Protein AF-A0A7C1WLM8-F1 (afdb_monomer_lite)

Radius of gyration: 21.84 Å; chains: 1; bounding box: 54×60×60 Å

pLDDT: mean 90.87, std 9.43, range [46.41, 98.19]

Sequence (271 aa):
MRDLEKYRDDQLLSNPGGDHYYLGEKRVVAHPKDQESFLGRIAKDVSDSFDNVKNFFQDLWGGANTHYRDQNNQIQETTRRGLIGSVVDFFKDMGSALTFGMWRPDGETAPQGVGERLVFSVSKVKEAIFGDLIQGVTGSVNHMVEDLVLAGWNLVEVIPDATIGNFEAGRKLTTNIFDNGQVIIDYLTDVLPSGEAWLRVHSPNFKEKSAPVLYNLSLPEHYKGDARWQCIRNTPFRKTIETIGSLLADIVTLGIVGKIDVLSEEPRRRP

Foldseek 3Di:
DDPVVQLLVFLPQFAQDFPQDDNVVQGGHPDDPLLLDLCSLLVSLLVSLVRLLVQLVCQQPAFDKTWFQDPVRGIDIDGAGHQNNLVVLLVQLQVCLVVLNPDHDPPDDGQDDDVSSNVSSVVSNCCSVVVRVLQRNVQSVLSSVLSNVLSVLSVVLSVLSNPQSNDDVSVVVSSVVSSVVSSVSLLLSQQARSHLLLCQQCDDDPPVRDHSLVVLQPDALDDDPDPSRNRGRSDNVNSVSSNVSNVVNVVVVVVVVVVVVVVVVPDPPDD

Structure (mmCIF, N/CA/C/O backbone):
data_AF-A0A7C1WLM8-F1
#
_entry.id   AF-A0A7C1WLM8-F1
#
loop_
_atom_site.group_PDB
_atom_site.id
_atom_site.type_symbol
_atom_site.label_atom_id
_atom_site.label_alt_id
_atom_site.label_comp_id
_atom_site.label_asym_id
_atom_site.label_entity_id
_atom_site.label_seq_id
_atom_site.pdbx_PDB_ins_code
_atom_site.Cartn_x
_atom_site.Cartn_y
_atom_site.Cartn_z
_atom_site.occupancy
_atom_site.B_iso_or_equiv
_atom_site.auth_seq_id
_atom_site.auth_comp_id
_atom_site.auth_asym_id
_atom_site.auth_atom_id
_atom_site.pdbx_PDB_model_num
ATOM 1 N N . MET A 1 1 ? 21.473 -4.998 2.609 1.00 73.12 1 MET A N 1
ATOM 2 C CA . MET A 1 1 ? 20.639 -4.096 1.793 1.00 73.12 1 MET A CA 1
ATOM 3 C C . MET A 1 1 ? 20.456 -2.812 2.582 1.00 73.12 1 MET A C 1
ATOM 5 O O . MET A 1 1 ? 20.141 -2.905 3.767 1.00 73.12 1 MET A O 1
ATOM 9 N N . ARG A 1 2 ? 20.762 -1.659 1.984 1.00 92.56 2 ARG A N 1
ATOM 10 C CA . ARG A 1 2 ? 20.584 -0.337 2.614 1.00 92.56 2 ARG A CA 1
ATOM 11 C C . ARG A 1 2 ? 19.091 -0.034 2.776 1.00 92.56 2 ARG A C 1
ATOM 13 O O . ARG A 1 2 ? 18.287 -0.571 2.023 1.00 92.56 2 ARG A O 1
ATOM 20 N N . ASP A 1 3 ? 18.715 0.840 3.705 1.00 95.19 3 ASP A N 1
ATOM 21 C CA . ASP A 1 3 ? 17.295 1.114 3.991 1.00 95.19 3 ASP A CA 1
ATOM 22 C C . ASP A 1 3 ? 16.510 1.623 2.772 1.00 95.19 3 ASP A C 1
ATOM 24 O O . ASP A 1 3 ? 15.379 1.200 2.557 1.00 95.19 3 ASP A O 1
ATOM 28 N N . LEU A 1 4 ? 17.129 2.458 1.930 1.00 95.31 4 LEU A N 1
ATOM 29 C CA . LEU A 1 4 ? 16.539 2.908 0.663 1.00 95.31 4 LEU A CA 1
ATOM 30 C C . LEU A 1 4 ? 16.307 1.751 -0.323 1.00 95.31 4 LEU A C 1
ATOM 32 O O . LEU A 1 4 ? 15.293 1.714 -1.008 1.00 95.31 4 LEU A O 1
ATOM 36 N N . GLU A 1 5 ? 17.241 0.801 -0.401 1.00 95.62 5 GLU A N 1
ATOM 37 C CA . GLU A 1 5 ? 17.103 -0.371 -1.275 1.00 95.62 5 GLU A CA 1
ATOM 38 C C . GLU A 1 5 ? 15.990 -1.291 -0.771 1.00 95.62 5 GLU A C 1
ATOM 40 O O . GLU A 1 5 ? 15.217 -1.788 -1.578 1.00 95.62 5 GLU A O 1
ATOM 45 N N . LYS A 1 6 ? 15.870 -1.470 0.554 1.00 96.56 6 LYS A N 1
ATOM 46 C CA . LYS A 1 6 ? 14.748 -2.199 1.162 1.00 96.56 6 LYS A CA 1
ATOM 47 C C . LYS A 1 6 ? 13.416 -1.514 0.856 1.00 96.56 6 LYS A C 1
ATOM 49 O O . LYS A 1 6 ? 12.452 -2.189 0.531 1.00 96.56 6 LYS A O 1
ATOM 54 N N . TYR A 1 7 ? 13.375 -0.185 0.943 1.00 97.19 7 TYR A N 1
ATOM 55 C CA . TYR A 1 7 ? 12.183 0.591 0.616 1.00 97.19 7 TYR A CA 1
ATOM 56 C C . TYR A 1 7 ? 11.775 0.413 -0.850 1.00 97.19 7 TYR A C 1
ATOM 58 O O . TYR A 1 7 ? 10.642 0.036 -1.115 1.00 97.19 7 TYR A O 1
ATOM 66 N N . ARG A 1 8 ? 12.708 0.596 -1.796 1.00 97.00 8 ARG A N 1
ATOM 67 C CA . ARG A 1 8 ? 12.449 0.359 -3.226 1.00 97.00 8 ARG A CA 1
ATOM 68 C C . ARG A 1 8 ? 11.998 -1.076 -3.496 1.00 97.00 8 ARG A C 1
ATOM 70 O O . ARG A 1 8 ? 11.058 -1.275 -4.246 1.00 97.00 8 ARG A O 1
ATOM 77 N N . ASP A 1 9 ? 12.660 -2.058 -2.893 1.00 96.88 9 ASP A N 1
ATOM 78 C CA . ASP A 1 9 ? 12.321 -3.472 -3.067 1.00 96.88 9 ASP A CA 1
ATOM 79 C C . ASP A 1 9 ? 10.939 -3.814 -2.503 1.00 96.88 9 ASP A C 1
ATOM 81 O O . ASP A 1 9 ? 10.236 -4.602 -3.114 1.00 96.88 9 ASP A O 1
ATOM 85 N N . ASP A 1 10 ? 10.528 -3.219 -1.381 1.00 96.56 10 ASP A N 1
ATOM 86 C CA . ASP A 1 10 ? 9.159 -3.381 -0.881 1.00 96.56 10 ASP A CA 1
ATOM 87 C C . ASP A 1 10 ? 8.122 -2.783 -1.846 1.00 96.56 10 ASP A C 1
ATOM 89 O O . ASP A 1 10 ? 7.116 -3.433 -2.099 1.00 96.56 10 ASP A O 1
ATOM 93 N N . GLN A 1 11 ? 8.368 -1.582 -2.389 1.00 96.88 11 GLN A N 1
ATOM 94 C CA . GLN A 1 11 ? 7.431 -0.936 -3.321 1.00 96.88 11 GLN A CA 1
ATOM 95 C C . GLN A 1 11 ? 7.344 -1.694 -4.661 1.00 96.88 11 GLN A C 1
ATOM 97 O O . GLN A 1 11 ? 6.272 -1.956 -5.183 1.00 96.88 11 GLN A O 1
ATOM 102 N N . LEU A 1 12 ? 8.461 -2.209 -5.176 1.00 97.19 12 LEU A N 1
ATOM 103 C CA . LEU A 1 12 ? 8.442 -3.050 -6.383 1.00 97.19 12 LEU A CA 1
ATOM 104 C C . LEU A 1 12 ? 7.867 -4.462 -6.154 1.00 97.19 12 LEU A C 1
ATOM 106 O O . LEU A 1 12 ? 7.629 -5.191 -7.114 1.00 97.19 12 LEU A O 1
ATOM 110 N N . LEU A 1 13 ? 7.666 -4.881 -4.900 1.00 96.94 13 LEU A N 1
ATOM 111 C CA . LEU A 1 13 ? 6.983 -6.137 -4.569 1.00 96.94 13 LEU A CA 1
ATOM 112 C C . LEU A 1 13 ? 5.473 -5.958 -4.392 1.00 96.94 13 LEU A C 1
ATOM 114 O O . LEU A 1 13 ? 4.738 -6.941 -4.513 1.00 96.94 13 LEU A O 1
ATOM 118 N N . SER A 1 14 ? 5.003 -4.749 -4.084 1.00 94.94 14 SER A N 1
ATOM 119 C CA . SER A 1 14 ? 3.610 -4.537 -3.700 1.00 94.94 14 SER A CA 1
ATOM 120 C C . SER A 1 14 ? 2.653 -4.673 -4.887 1.00 94.94 14 SER A C 1
ATOM 122 O O . SER A 1 14 ? 1.560 -5.211 -4.690 1.00 94.94 14 SER A O 1
ATOM 124 N N . ASN A 1 15 ? 3.079 -4.281 -6.095 1.00 96.44 15 ASN A N 1
ATOM 125 C CA . ASN A 1 15 ? 2.264 -4.274 -7.314 1.00 96.44 15 ASN A CA 1
ATOM 126 C C . ASN A 1 15 ? 3.026 -4.811 -8.549 1.00 96.44 15 ASN A C 1
ATOM 128 O O . ASN A 1 15 ? 4.252 -4.670 -8.616 1.00 96.44 15 ASN A O 1
ATOM 132 N N . PRO A 1 16 ? 2.323 -5.408 -9.536 1.00 97.06 16 PRO A N 1
ATOM 133 C CA . PRO A 1 16 ? 2.879 -5.761 -10.844 1.00 97.06 16 PRO A CA 1
ATOM 134 C C . PRO A 1 16 ? 3.661 -4.619 -11.505 1.00 97.06 16 PRO A C 1
ATOM 136 O O . PRO A 1 16 ? 3.261 -3.456 -11.451 1.00 97.06 16 PRO A O 1
ATOM 139 N N . GLY A 1 17 ? 4.771 -4.976 -12.146 1.00 94.25 17 GLY A N 1
ATOM 140 C CA . GLY A 1 17 ? 5.751 -4.054 -12.709 1.00 94.25 17 GLY A CA 1
ATOM 141 C C . GLY A 1 17 ? 7.175 -4.502 -12.386 1.00 94.25 17 GLY A C 1
ATOM 142 O O . GLY A 1 17 ? 7.400 -5.638 -11.955 1.00 94.25 17 GLY A O 1
ATOM 143 N N . GLY A 1 18 ? 8.137 -3.607 -12.601 1.00 93.19 18 GLY A N 1
ATOM 144 C CA . GLY A 1 18 ? 9.554 -3.815 -12.319 1.00 93.19 18 GLY A CA 1
ATOM 145 C C . GLY A 1 18 ? 10.215 -4.930 -13.142 1.00 93.19 18 GLY A C 1
ATOM 146 O O . GLY A 1 18 ? 9.921 -6.115 -12.974 1.00 93.19 18 GLY A O 1
ATOM 147 N N . ASP A 1 19 ? 11.223 -4.603 -13.951 1.00 90.88 19 ASP A N 1
ATOM 148 C CA . ASP A 1 19 ? 11.852 -5.566 -14.886 1.00 90.88 19 ASP A CA 1
ATOM 149 C C . AS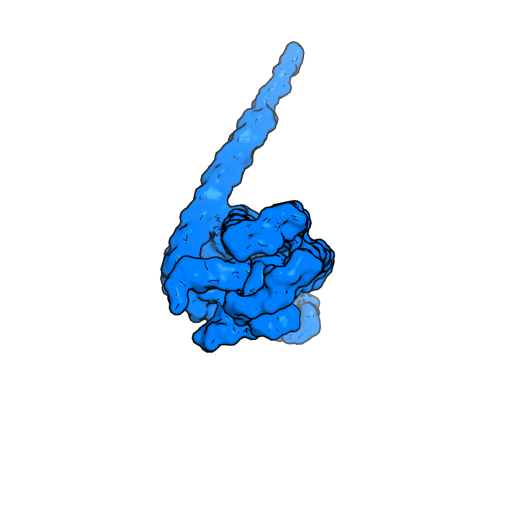P A 1 19 ? 12.412 -6.831 -14.218 1.00 90.88 19 ASP A C 1
ATOM 151 O O . ASP A 1 19 ? 12.493 -7.916 -14.806 1.00 90.88 19 ASP A O 1
ATOM 155 N N . HIS A 1 20 ? 12.821 -6.691 -12.961 1.00 93.69 20 HIS A N 1
ATOM 156 C CA . HIS A 1 20 ? 13.458 -7.742 -12.179 1.00 93.69 20 HIS A CA 1
ATOM 157 C C . HIS A 1 20 ? 12.485 -8.538 -11.302 1.00 93.69 20 HIS A C 1
ATOM 159 O O . HIS A 1 20 ? 12.902 -9.531 -10.697 1.00 93.69 20 HIS A O 1
ATOM 165 N N . TYR A 1 21 ? 11.220 -8.126 -11.217 1.00 95.50 21 TYR A N 1
ATOM 166 C CA . TYR A 1 21 ? 10.242 -8.629 -10.258 1.00 95.50 21 TYR A CA 1
ATOM 167 C C . TYR A 1 21 ? 9.236 -9.552 -10.958 1.00 95.50 21 TYR A C 1
ATOM 169 O O . TYR A 1 21 ? 8.531 -9.166 -11.884 1.00 95.50 21 TYR A O 1
ATOM 177 N N . TYR A 1 22 ? 9.195 -10.814 -10.518 1.00 94.00 22 TYR A N 1
ATOM 178 C CA . TYR A 1 22 ? 8.309 -11.856 -11.049 1.00 94.00 22 TYR A CA 1
ATOM 179 C C . TYR A 1 22 ? 7.407 -12.327 -9.912 1.00 94.00 22 TYR A C 1
ATOM 181 O O . TYR A 1 22 ? 7.675 -13.343 -9.260 1.00 94.00 22 TYR A O 1
ATOM 189 N N . LEU A 1 23 ? 6.363 -11.544 -9.636 1.00 93.56 23 LEU A N 1
ATOM 190 C CA . LEU A 1 23 ? 5.518 -11.712 -8.449 1.00 93.56 23 LEU A CA 1
ATOM 191 C C . LEU A 1 23 ? 4.783 -13.056 -8.440 1.00 93.56 23 LEU A C 1
ATOM 193 O O . LEU A 1 23 ? 4.806 -13.750 -7.427 1.00 93.56 23 LEU A O 1
ATOM 197 N N . GLY A 1 24 ? 4.257 -13.498 -9.588 1.00 89.06 24 GLY A N 1
ATOM 198 C CA . GLY A 1 24 ? 3.621 -14.818 -9.718 1.00 89.06 24 GLY A CA 1
ATOM 199 C C . GLY A 1 24 ? 4.554 -16.000 -9.413 1.00 89.06 24 GLY A C 1
ATOM 200 O O . GLY A 1 24 ? 4.093 -17.081 -9.053 1.00 89.06 24 GLY A O 1
ATOM 201 N N . GLU A 1 25 ? 5.869 -15.793 -9.500 1.00 92.12 25 GLU A N 1
ATOM 202 C CA . GLU A 1 25 ? 6.899 -16.780 -9.159 1.00 92.12 25 GLU A CA 1
ATOM 203 C C . GLU A 1 25 ? 7.573 -16.504 -7.802 1.00 92.12 25 GLU A C 1
ATOM 205 O O . GLU A 1 25 ? 8.494 -17.226 -7.414 1.00 92.12 25 GLU A O 1
ATOM 210 N N . LYS A 1 26 ? 7.147 -15.455 -7.084 1.00 93.25 26 LYS A N 1
ATOM 211 C CA . LYS A 1 26 ? 7.709 -14.998 -5.801 1.00 93.25 26 LYS A CA 1
ATOM 212 C C . LYS A 1 26 ? 9.232 -14.869 -5.834 1.00 93.25 26 LYS A C 1
ATOM 214 O O . LYS A 1 26 ? 9.929 -15.284 -4.903 1.00 93.25 26 LYS A O 1
ATOM 219 N N . ARG A 1 27 ? 9.768 -14.300 -6.919 1.00 93.44 27 ARG A N 1
ATOM 220 C CA . ARG A 1 27 ? 11.217 -14.164 -7.129 1.00 93.44 27 ARG A CA 1
ATOM 221 C C . ARG A 1 27 ? 11.606 -12.804 -7.697 1.00 93.44 27 ARG A C 1
ATOM 223 O O . ARG A 1 27 ? 10.859 -12.184 -8.446 1.00 93.44 27 ARG A O 1
ATOM 230 N N . VAL A 1 28 ? 12.840 -12.409 -7.388 1.00 93.81 28 VAL A N 1
ATOM 231 C CA . VAL A 1 28 ? 13.525 -11.265 -8.001 1.00 93.81 28 VAL A CA 1
ATOM 232 C C . VAL A 1 28 ? 14.755 -11.792 -8.728 1.00 93.81 28 VAL A C 1
ATOM 234 O O . VAL A 1 28 ? 15.588 -12.474 -8.124 1.00 93.81 28 VAL A O 1
ATOM 237 N N . VAL A 1 29 ? 14.862 -11.521 -10.026 1.00 91.56 29 VAL A N 1
ATOM 238 C CA . VAL A 1 29 ? 15.921 -12.050 -10.894 1.00 91.56 29 VAL A CA 1
ATOM 239 C C . VAL A 1 29 ? 16.880 -10.922 -11.253 1.00 91.56 29 VAL A C 1
ATOM 241 O O . VAL A 1 29 ? 16.500 -9.968 -11.918 1.00 91.56 29 VAL A O 1
ATOM 244 N N . ALA A 1 30 ? 18.149 -11.032 -10.853 1.00 86.75 30 ALA A N 1
ATOM 245 C CA . ALA A 1 30 ? 19.139 -9.973 -11.089 1.00 86.75 30 ALA A CA 1
ATOM 246 C C . ALA A 1 30 ? 19.418 -9.711 -12.583 1.00 86.75 30 ALA A C 1
ATOM 248 O O . ALA A 1 30 ? 19.664 -8.576 -12.979 1.00 86.75 30 ALA A O 1
ATOM 249 N N . HIS A 1 31 ? 19.365 -10.756 -13.414 1.00 84.31 31 HIS A N 1
ATOM 250 C CA . HIS A 1 31 ? 19.613 -10.678 -14.856 1.00 84.31 31 HIS A CA 1
ATOM 251 C C . HIS A 1 31 ? 18.572 -11.509 -15.622 1.00 84.31 31 HIS A C 1
ATOM 253 O O . HIS A 1 31 ? 18.849 -12.657 -15.984 1.00 84.31 31 HIS A O 1
ATOM 259 N N . PRO A 1 32 ? 17.354 -10.976 -15.810 1.00 83.88 32 PRO A N 1
ATOM 260 C CA . PRO A 1 32 ? 16.301 -11.679 -16.527 1.00 83.88 32 PRO A CA 1
ATOM 261 C C . PRO A 1 32 ? 16.624 -11.706 -18.028 1.00 83.88 32 PRO A C 1
ATOM 263 O O . PRO A 1 32 ? 16.827 -10.666 -18.652 1.00 83.88 32 PRO A O 1
ATOM 266 N N . LYS A 1 33 ? 16.750 -12.912 -18.597 1.00 82.00 33 LYS A N 1
ATOM 267 C CA . LYS A 1 33 ? 17.185 -13.116 -19.994 1.00 82.00 33 LYS A CA 1
ATOM 268 C C . LYS A 1 33 ? 16.097 -12.779 -21.009 1.00 82.00 33 LYS A C 1
ATOM 270 O O . LYS A 1 33 ? 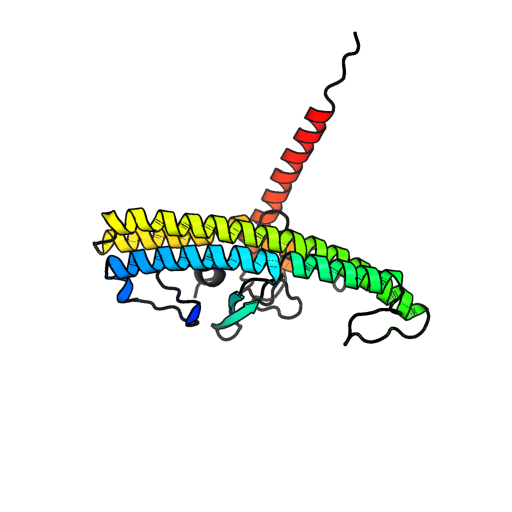16.389 -12.350 -22.117 1.00 82.00 33 LYS A O 1
ATOM 275 N N . ASP A 1 34 ? 14.845 -12.994 -20.642 1.00 81.88 34 ASP A N 1
ATOM 276 C CA . ASP A 1 34 ? 13.664 -12.628 -21.422 1.00 81.88 34 ASP A CA 1
ATOM 277 C C . ASP A 1 34 ? 13.593 -11.111 -21.661 1.00 81.88 34 ASP A C 1
ATOM 279 O O . ASP A 1 34 ? 13.264 -10.684 -22.769 1.00 81.88 34 ASP A O 1
ATOM 283 N N . GLN A 1 35 ? 14.062 -10.320 -20.691 1.00 82.19 35 GLN A N 1
ATOM 284 C CA . GLN A 1 35 ? 14.191 -8.862 -20.786 1.00 82.19 35 GLN A CA 1
ATOM 285 C C . GLN A 1 35 ? 15.355 -8.391 -21.676 1.00 82.19 35 GLN A C 1
ATOM 287 O O . GLN A 1 35 ? 15.530 -7.195 -21.898 1.00 82.19 35 GLN A O 1
ATOM 292 N N . GLU A 1 36 ? 16.182 -9.296 -22.209 1.00 82.38 36 GLU A N 1
ATOM 293 C CA . GLU A 1 36 ? 17.160 -8.951 -23.253 1.00 82.38 36 GLU A CA 1
ATOM 294 C C . GLU A 1 36 ? 16.524 -8.929 -24.650 1.00 82.38 36 GLU A C 1
ATOM 296 O O . GLU A 1 36 ? 17.123 -8.413 -25.595 1.00 82.38 36 GLU A O 1
ATOM 301 N N . SER A 1 37 ? 15.310 -9.469 -24.793 1.00 85.94 37 SER A N 1
ATOM 302 C CA . SER A 1 37 ? 14.588 -9.527 -26.061 1.00 85.94 37 SER A CA 1
ATOM 303 C C . SER A 1 37 ? 13.488 -8.468 -26.137 1.00 85.94 37 SER A C 1
ATOM 305 O O . SER A 1 37 ? 12.711 -8.308 -25.203 1.00 85.94 37 SER A O 1
ATOM 307 N N . PHE A 1 38 ? 13.362 -7.800 -27.288 1.00 86.56 38 PHE A N 1
ATOM 308 C CA . PHE A 1 38 ? 12.301 -6.817 -27.557 1.00 86.56 38 PHE A CA 1
ATOM 309 C C . PHE A 1 38 ? 10.895 -7.336 -27.216 1.00 86.56 38 PHE A C 1
ATOM 311 O O . PHE A 1 38 ? 10.123 -6.661 -26.545 1.00 86.56 38 PHE A O 1
ATOM 318 N N . LEU A 1 39 ? 10.571 -8.556 -27.666 1.00 89.50 39 LEU A N 1
ATOM 319 C CA . LEU A 1 39 ? 9.252 -9.144 -27.434 1.00 89.50 39 LEU A CA 1
ATOM 320 C C . LEU A 1 39 ? 9.029 -9.509 -25.966 1.00 89.50 39 LEU A C 1
ATOM 322 O O . LEU A 1 39 ? 7.914 -9.347 -25.490 1.00 89.50 39 LEU A O 1
ATOM 326 N N . GLY A 1 40 ? 10.057 -9.993 -25.261 1.00 89.38 40 GLY A N 1
ATOM 327 C CA . GLY A 1 40 ? 9.940 -10.340 -23.844 1.00 89.38 40 GLY A CA 1
ATOM 328 C C . GLY A 1 40 ? 9.654 -9.124 -22.966 1.00 89.38 40 GLY A C 1
ATOM 329 O O . GLY A 1 40 ? 8.835 -9.217 -22.059 1.00 89.38 40 GLY A O 1
ATOM 330 N N . ARG A 1 41 ? 10.251 -7.977 -23.298 1.00 88.62 41 ARG A N 1
ATOM 331 C CA . ARG A 1 41 ? 10.025 -6.704 -22.604 1.00 88.62 41 ARG A CA 1
ATOM 332 C C . ARG A 1 41 ? 8.609 -6.174 -22.790 1.00 88.62 41 ARG A C 1
ATOM 334 O O . ARG A 1 41 ? 7.848 -6.100 -21.838 1.00 88.62 41 ARG A O 1
ATOM 341 N N . ILE A 1 42 ? 8.202 -5.977 -24.046 1.00 91.88 42 ILE A N 1
ATOM 342 C CA . ILE A 1 42 ? 6.841 -5.521 -24.368 1.00 91.88 42 ILE A CA 1
ATOM 343 C C . ILE A 1 42 ? 5.791 -6.480 -23.796 1.00 91.88 42 ILE A C 1
ATOM 345 O O . ILE A 1 42 ? 4.757 -6.043 -23.299 1.00 91.88 42 ILE A O 1
ATOM 349 N N . ALA A 1 43 ? 6.034 -7.793 -23.870 1.00 93.94 43 ALA A N 1
ATOM 350 C CA . ALA A 1 43 ? 5.117 -8.772 -23.302 1.00 93.94 43 ALA A CA 1
ATOM 351 C C . ALA A 1 43 ? 5.016 -8.652 -21.777 1.00 93.94 43 ALA A C 1
ATOM 353 O O . ALA A 1 43 ? 3.912 -8.788 -21.253 1.00 93.94 43 ALA A O 1
ATOM 354 N N . LYS A 1 44 ? 6.130 -8.388 -21.080 1.00 92.88 44 LYS A N 1
ATOM 355 C CA . LYS A 1 44 ? 6.129 -8.154 -19.635 1.00 92.88 44 LYS A CA 1
ATOM 356 C C . LYS A 1 44 ? 5.348 -6.891 -19.286 1.00 92.88 44 LYS A C 1
ATOM 358 O O . LYS A 1 44 ? 4.389 -7.013 -18.538 1.00 92.88 44 LYS A O 1
ATOM 363 N N . ASP A 1 45 ? 5.649 -5.746 -19.892 1.00 93.88 45 ASP A N 1
ATOM 364 C CA . ASP A 1 45 ? 4.969 -4.475 -19.592 1.00 93.88 45 ASP A CA 1
ATOM 365 C C . ASP A 1 45 ? 3.453 -4.551 -19.826 1.00 93.88 45 ASP A C 1
ATOM 367 O O . ASP A 1 45 ? 2.645 -4.072 -19.028 1.00 93.88 45 ASP A O 1
ATOM 371 N N . VAL A 1 46 ? 3.040 -5.197 -20.923 1.00 95.88 46 VAL A N 1
ATOM 372 C CA . VAL A 1 46 ? 1.621 -5.421 -21.231 1.00 95.88 46 VAL A CA 1
ATOM 373 C C . VAL A 1 46 ? 0.983 -6.388 -20.230 1.00 95.88 46 VAL A C 1
ATOM 375 O O . VAL A 1 46 ? -0.167 -6.177 -19.840 1.00 95.88 46 VAL A O 1
ATOM 378 N N . SER A 1 47 ? 1.701 -7.435 -19.809 1.00 96.50 47 SER A N 1
ATOM 379 C CA . SER A 1 47 ? 1.222 -8.368 -18.783 1.00 96.50 47 SER A CA 1
ATOM 380 C C . SER A 1 47 ? 1.069 -7.676 -17.435 1.00 96.50 47 SER A C 1
ATOM 382 O O . SER A 1 47 ? 0.015 -7.803 -16.824 1.00 96.50 47 SER A O 1
ATOM 384 N N . ASP A 1 48 ? 2.068 -6.906 -17.006 1.00 96.50 48 ASP A N 1
ATOM 385 C CA . ASP A 1 48 ? 2.054 -6.162 -15.747 1.00 96.50 48 ASP A CA 1
ATOM 386 C C . ASP A 1 48 ? 0.917 -5.130 -15.750 1.00 96.50 48 ASP A C 1
ATOM 388 O O . ASP A 1 48 ? 0.164 -5.028 -14.782 1.00 96.50 48 ASP A O 1
ATOM 392 N N . SER A 1 49 ? 0.687 -4.449 -16.879 1.00 97.62 49 SER A N 1
ATOM 393 C CA . SER A 1 49 ? -0.477 -3.573 -17.040 1.00 97.62 49 SER A CA 1
ATOM 394 C C . SER A 1 49 ? -1.805 -4.318 -16.880 1.00 97.62 49 SER A C 1
ATOM 396 O O . SER A 1 49 ? -2.703 -3.857 -16.172 1.00 97.62 49 SER A O 1
ATOM 398 N N . PHE A 1 50 ? -1.946 -5.482 -17.519 1.00 97.94 50 PHE A N 1
ATOM 399 C CA . PHE A 1 50 ? -3.158 -6.290 -17.411 1.00 97.94 50 PHE A CA 1
ATOM 400 C C . PHE A 1 50 ? -3.367 -6.830 -15.992 1.00 97.94 50 PHE A C 1
ATOM 402 O O . PHE A 1 50 ? -4.498 -6.832 -15.502 1.00 97.94 50 PHE A O 1
ATOM 409 N N . ASP A 1 51 ? -2.298 -7.258 -15.325 1.00 98.06 51 ASP A N 1
ATOM 410 C CA . ASP A 1 51 ? -2.339 -7.722 -13.942 1.00 98.06 51 ASP A CA 1
ATOM 411 C C . ASP A 1 51 ? -2.725 -6.585 -12.988 1.00 98.06 51 ASP A C 1
ATOM 413 O O . ASP A 1 51 ? -3.563 -6.799 -12.116 1.00 98.06 51 ASP A O 1
ATOM 417 N N . ASN A 1 52 ? -2.246 -5.360 -13.214 1.00 98.19 52 ASN A N 1
ATOM 418 C CA . ASN A 1 52 ? -2.699 -4.174 -12.483 1.00 98.19 52 ASN A CA 1
ATOM 419 C C . ASN A 1 52 ? -4.194 -3.872 -12.738 1.00 98.19 52 ASN A C 1
ATOM 421 O O . ASN A 1 52 ? -4.961 -3.671 -11.800 1.00 98.19 52 ASN A O 1
ATOM 425 N N . VAL A 1 53 ? -4.688 -3.951 -13.981 1.00 98.19 53 VAL A N 1
ATOM 426 C CA . VAL A 1 53 ? -6.140 -3.822 -14.261 1.00 98.19 53 VAL A CA 1
ATOM 427 C C . VAL A 1 53 ? -6.951 -4.921 -13.567 1.00 98.19 53 VAL A C 1
ATOM 429 O O . VAL A 1 53 ? -8.064 -4.685 -13.092 1.00 98.19 53 VAL A O 1
ATOM 432 N N . LYS A 1 54 ? -6.423 -6.141 -13.507 1.00 98.06 54 LYS A N 1
ATOM 433 C CA . LYS A 1 54 ? -7.054 -7.244 -12.783 1.00 98.06 54 LYS A CA 1
ATOM 434 C C . LYS A 1 54 ? -7.080 -6.967 -11.280 1.00 98.06 54 LYS A C 1
ATOM 436 O O . LYS A 1 54 ? -8.133 -7.189 -10.679 1.00 98.06 54 LYS A O 1
ATOM 441 N N . ASN A 1 55 ? -5.987 -6.474 -10.699 1.00 98.12 55 ASN A N 1
ATOM 442 C CA . ASN A 1 55 ? -5.916 -6.088 -9.291 1.00 98.12 55 ASN A CA 1
ATOM 443 C C . ASN A 1 55 ? -6.964 -5.023 -8.958 1.00 98.12 55 ASN A C 1
ATOM 445 O O . ASN A 1 55 ? -7.741 -5.244 -8.034 1.00 98.12 55 ASN A O 1
ATOM 449 N N . PHE A 1 56 ? -7.149 -4.008 -9.812 1.00 98.00 56 PHE A N 1
ATOM 450 C CA . PHE A 1 56 ? -8.219 -3.014 -9.649 1.00 98.00 56 PHE A CA 1
ATOM 451 C C . PHE A 1 56 ? -9.599 -3.665 -9.453 1.00 98.00 56 PHE A C 1
ATOM 453 O O . PHE A 1 56 ? -10.369 -3.295 -8.563 1.00 98.00 56 PHE A O 1
ATOM 460 N N . PHE A 1 57 ? -9.941 -4.665 -10.273 1.00 97.94 57 PHE A N 1
ATOM 461 C CA . PHE A 1 57 ? -11.212 -5.379 -10.124 1.00 97.94 57 PHE A CA 1
ATOM 462 C C . PHE A 1 57 ? -11.231 -6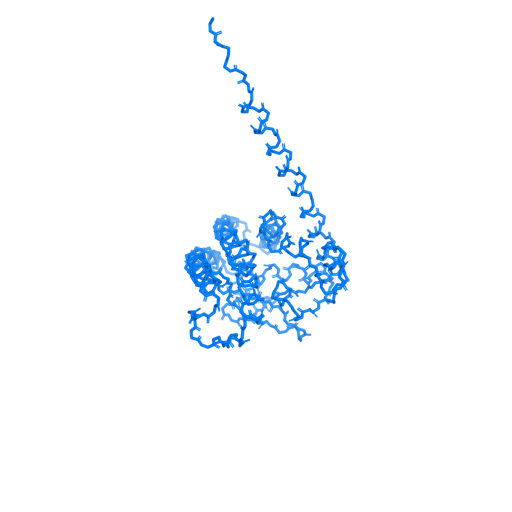.299 -8.902 1.00 97.94 57 PHE A C 1
ATOM 464 O O . PHE A 1 57 ? -12.293 -6.504 -8.315 1.00 97.94 57 PHE A O 1
ATOM 471 N N . GLN A 1 58 ? -10.097 -6.874 -8.511 1.00 97.62 58 GLN A N 1
ATOM 472 C CA . GLN A 1 58 ? -10.008 -7.666 -7.288 1.00 97.62 58 GLN A CA 1
ATOM 473 C C . GLN A 1 58 ? -10.210 -6.787 -6.050 1.00 97.62 58 GLN A C 1
ATOM 475 O O . GLN A 1 58 ? -11.025 -7.154 -5.201 1.00 97.62 58 GLN A O 1
ATOM 480 N N . ASP A 1 59 ? -9.585 -5.613 -5.993 1.00 97.31 59 ASP A N 1
ATOM 481 C CA . ASP A 1 59 ? -9.745 -4.619 -4.929 1.00 97.31 59 ASP A CA 1
ATOM 482 C C . ASP A 1 59 ? -11.139 -3.992 -4.907 1.00 97.31 59 ASP A C 1
ATOM 484 O O . ASP A 1 59 ? -11.653 -3.699 -3.832 1.00 97.31 59 ASP A O 1
ATOM 488 N N . LEU A 1 60 ? -11.842 -3.902 -6.039 1.00 96.88 60 LEU A N 1
ATOM 489 C CA . LEU A 1 60 ? -13.274 -3.583 -6.033 1.00 96.88 60 LEU A CA 1
ATOM 490 C C . LEU A 1 60 ? -14.095 -4.629 -5.249 1.00 96.88 60 LEU A C 1
ATOM 492 O O . LEU A 1 60 ? -15.061 -4.284 -4.564 1.00 96.88 60 LEU A O 1
ATOM 496 N N . TRP A 1 61 ? -13.724 -5.908 -5.334 1.00 95.12 61 TRP A N 1
ATOM 497 C CA . TRP A 1 61 ? -14.469 -7.012 -4.728 1.00 95.12 61 TRP A CA 1
ATOM 498 C C . TRP A 1 61 ? -13.906 -7.444 -3.371 1.00 95.12 61 TRP A C 1
ATOM 500 O O . TRP A 1 61 ? -14.382 -6.992 -2.327 1.00 95.12 61 TRP A O 1
ATOM 510 N N . GLY A 1 62 ? -12.957 -8.381 -3.386 1.00 90.94 62 GLY A N 1
ATOM 511 C CA . GLY A 1 62 ? -12.469 -9.103 -2.208 1.00 90.94 62 GLY A CA 1
ATOM 512 C C . GLY A 1 62 ? -11.044 -8.752 -1.787 1.00 90.94 62 GLY A C 1
ATOM 513 O O . GLY A 1 62 ? -10.640 -9.162 -0.704 1.00 90.94 62 GLY A O 1
ATOM 514 N N . GLY A 1 63 ? -10.327 -7.983 -2.606 1.00 95.69 63 GLY A N 1
ATOM 515 C CA . GLY A 1 63 ? -8.924 -7.631 -2.421 1.00 95.69 63 GLY A CA 1
ATOM 516 C C . GLY A 1 63 ? -7.997 -8.349 -3.402 1.00 95.69 63 GLY A C 1
ATOM 517 O O . GLY A 1 63 ? -8.205 -9.524 -3.723 1.00 95.69 63 GLY A O 1
ATOM 518 N N . ALA A 1 64 ? -6.977 -7.639 -3.872 1.00 96.44 64 ALA A N 1
ATOM 519 C CA . ALA A 1 64 ? -5.877 -8.148 -4.675 1.00 96.44 64 ALA A CA 1
ATOM 520 C C . ALA A 1 64 ? -4.781 -8.765 -3.793 1.00 96.44 64 ALA A C 1
ATOM 522 O O . ALA A 1 64 ? -4.638 -8.452 -2.604 1.00 96.44 64 ALA A O 1
ATOM 523 N N . ASN A 1 65 ? -3.987 -9.658 -4.383 1.00 95.88 65 ASN A N 1
ATOM 524 C CA . ASN A 1 65 ? -2.820 -10.213 -3.707 1.00 95.88 65 ASN A CA 1
ATOM 525 C C . ASN A 1 65 ? -1.633 -9.258 -3.836 1.00 95.88 65 ASN A C 1
ATOM 527 O O . ASN A 1 65 ? -1.350 -8.746 -4.914 1.00 95.88 65 ASN A O 1
ATOM 531 N N . THR A 1 66 ? -0.899 -9.081 -2.745 1.00 95.25 66 THR A N 1
ATOM 532 C CA . THR A 1 66 ? 0.308 -8.255 -2.683 1.00 95.25 66 THR A CA 1
ATOM 533 C C . THR A 1 66 ? 1.449 -9.040 -2.048 1.00 95.25 66 THR A C 1
ATOM 535 O O . THR A 1 66 ? 1.222 -9.976 -1.268 1.00 95.25 66 THR A O 1
ATOM 538 N N . HIS A 1 67 ? 2.684 -8.683 -2.395 1.00 96.94 67 HIS A N 1
ATOM 539 C CA . HIS A 1 67 ? 3.872 -9.374 -1.916 1.00 96.94 67 HIS A CA 1
ATOM 540 C C . HIS A 1 67 ? 4.719 -8.477 -1.024 1.00 96.94 67 HIS A C 1
ATOM 542 O O . HIS A 1 67 ? 4.787 -7.266 -1.193 1.00 96.94 67 HIS A O 1
ATOM 548 N N . TYR A 1 68 ? 5.398 -9.096 -0.064 1.00 95.69 68 TYR A N 1
ATOM 549 C CA . TYR A 1 68 ? 6.283 -8.393 0.858 1.00 95.69 68 TYR A CA 1
ATOM 550 C C . TYR A 1 68 ? 7.427 -9.287 1.323 1.00 95.69 68 TYR A C 1
ATOM 552 O O . TYR A 1 68 ? 7.368 -10.512 1.196 1.00 95.69 68 TYR A O 1
ATOM 560 N N . ARG A 1 69 ? 8.476 -8.690 1.900 1.00 95.62 69 ARG A N 1
ATOM 561 C CA . ARG A 1 69 ? 9.541 -9.455 2.562 1.00 95.62 69 ARG A CA 1
ATOM 562 C C . ARG A 1 69 ? 9.283 -9.624 4.047 1.00 95.62 69 ARG A C 1
ATOM 564 O O . ARG A 1 69 ? 9.123 -8.650 4.781 1.00 95.62 69 ARG A O 1
ATOM 571 N N . ASP A 1 70 ? 9.335 -10.866 4.508 1.00 93.50 70 ASP A N 1
ATOM 572 C CA . ASP A 1 70 ? 9.285 -11.167 5.933 1.00 93.50 70 ASP A CA 1
ATOM 573 C C . ASP A 1 70 ? 10.629 -10.900 6.646 1.00 93.50 70 ASP A C 1
ATOM 575 O O . ASP A 1 70 ? 11.627 -10.477 6.059 1.00 93.50 70 ASP A O 1
ATOM 579 N N . GLN A 1 71 ? 10.661 -11.189 7.948 1.00 92.75 71 GLN A N 1
ATOM 580 C CA . GLN A 1 71 ? 11.853 -11.075 8.800 1.00 92.75 71 GLN A CA 1
ATOM 581 C C . GLN A 1 71 ? 13.041 -11.953 8.361 1.00 92.75 71 GLN A C 1
ATOM 583 O O . GLN A 1 71 ? 14.174 -11.703 8.764 1.00 92.75 71 GLN A O 1
ATOM 588 N N . ASN A 1 72 ? 12.796 -12.981 7.545 1.00 93.75 72 ASN A N 1
ATOM 589 C CA . ASN A 1 72 ? 13.815 -13.864 6.982 1.00 93.75 72 ASN A CA 1
ATOM 590 C C . ASN A 1 72 ? 14.206 -13.444 5.551 1.00 93.75 72 ASN A C 1
ATOM 592 O O . ASN A 1 72 ? 14.931 -14.175 4.877 1.00 93.75 72 ASN A O 1
ATOM 596 N N . ASN A 1 73 ? 13.739 -12.278 5.083 1.00 91.50 73 ASN A N 1
ATOM 597 C CA . ASN A 1 73 ? 13.853 -11.783 3.707 1.00 91.50 73 ASN A CA 1
ATOM 598 C C . ASN A 1 73 ? 13.222 -12.700 2.643 1.00 91.50 73 ASN A C 1
ATOM 600 O O . ASN A 1 73 ? 13.574 -12.602 1.461 1.00 91.50 73 ASN A O 1
ATOM 604 N N . GLN A 1 74 ? 12.283 -13.564 3.028 1.00 94.56 74 GLN A N 1
ATOM 605 C CA . GLN A 1 74 ? 11.512 -14.379 2.094 1.00 94.56 74 GLN A CA 1
ATOM 606 C C . GLN A 1 74 ? 10.332 -13.576 1.551 1.00 94.56 74 GLN A C 1
ATOM 608 O O . GLN A 1 74 ? 9.711 -12.815 2.292 1.00 94.56 74 GLN A O 1
ATOM 613 N N . ILE A 1 75 ? 10.040 -13.745 0.259 1.00 96.69 75 ILE A N 1
ATOM 614 C CA . ILE A 1 75 ? 8.874 -13.126 -0.375 1.00 96.69 75 ILE A CA 1
ATOM 615 C C . ILE A 1 75 ? 7.639 -13.913 0.055 1.00 96.69 75 ILE A C 1
ATOM 617 O O . ILE A 1 75 ? 7.514 -15.102 -0.242 1.00 96.69 75 ILE A O 1
ATOM 621 N N . GLN A 1 76 ? 6.755 -13.239 0.774 1.00 95.81 76 GLN A N 1
ATOM 622 C CA . GLN A 1 76 ? 5.461 -13.742 1.205 1.00 95.81 76 GLN A CA 1
ATOM 623 C C . GLN A 1 76 ? 4.359 -13.059 0.401 1.00 95.81 76 GLN A C 1
ATOM 625 O O . GLN A 1 76 ? 4.586 -12.041 -0.248 1.00 95.81 76 GLN A O 1
ATOM 630 N N . GLU A 1 77 ? 3.170 -13.644 0.444 1.00 96.12 77 GLU A N 1
ATOM 631 C CA . GLU A 1 77 ? 1.976 -13.142 -0.228 1.00 96.12 77 GLU A CA 1
ATOM 632 C C . GLU A 1 77 ? 0.878 -12.960 0.814 1.00 96.12 77 GLU A C 1
ATOM 634 O O . GLU A 1 77 ? 0.731 -13.782 1.722 1.00 96.12 77 GLU A O 1
ATOM 639 N N . THR A 1 78 ? 0.117 -11.885 0.679 1.00 94.19 78 THR A N 1
ATOM 640 C CA . THR A 1 78 ? -1.088 -11.618 1.463 1.00 94.19 78 THR A CA 1
ATOM 641 C C . THR A 1 78 ? -2.163 -11.047 0.547 1.00 94.19 78 THR A C 1
ATOM 643 O O . THR A 1 78 ? -1.866 -10.612 -0.563 1.00 94.19 78 THR A O 1
ATOM 646 N N . THR A 1 79 ? -3.405 -11.017 1.012 1.00 94.94 79 THR A N 1
ATOM 647 C CA . THR A 1 79 ? -4.520 -10.404 0.286 1.00 94.94 79 THR A CA 1
ATOM 648 C C . THR A 1 79 ? -4.903 -9.103 0.982 1.00 94.94 79 THR A C 1
ATOM 650 O O . THR A 1 79 ? -5.080 -9.077 2.205 1.00 94.94 79 THR A O 1
ATOM 653 N N . ARG A 1 80 ? -4.989 -8.016 0.212 1.00 91.94 80 ARG A N 1
ATOM 654 C CA . ARG A 1 80 ? -5.476 -6.713 0.683 1.00 91.94 80 ARG A CA 1
ATOM 655 C C . ARG A 1 80 ? -6.978 -6.789 0.980 1.00 91.94 80 ARG A C 1
ATOM 657 O O . ARG A 1 80 ? -7.635 -7.786 0.695 1.00 91.94 80 ARG A O 1
ATOM 664 N N . ARG A 1 81 ? -7.545 -5.745 1.586 1.00 91.88 81 ARG A N 1
ATOM 665 C CA . ARG A 1 81 ? -9.003 -5.650 1.750 1.00 91.88 81 ARG A CA 1
ATOM 666 C C . ARG A 1 81 ? -9.628 -5.132 0.459 1.00 91.88 81 ARG A C 1
ATOM 668 O O . ARG A 1 81 ? -9.147 -4.149 -0.092 1.00 91.88 81 ARG A O 1
ATOM 675 N N . GLY A 1 82 ? -10.721 -5.757 0.024 1.00 95.50 82 GLY A N 1
ATOM 676 C CA . GLY A 1 82 ? -11.542 -5.255 -1.079 1.00 95.50 82 GLY A CA 1
ATOM 677 C C . GLY A 1 82 ? -12.655 -4.311 -0.620 1.00 95.50 82 GLY A C 1
ATOM 678 O O . GLY A 1 82 ? -13.134 -4.401 0.515 1.00 95.50 82 GLY A O 1
ATOM 679 N N . LEU A 1 83 ? -13.110 -3.438 -1.517 1.00 96.50 83 LEU A N 1
ATOM 680 C CA . LEU A 1 83 ? -14.104 -2.402 -1.251 1.00 96.50 83 LEU A CA 1
ATOM 681 C C . LEU A 1 83 ? -15.435 -3.020 -0.824 1.00 96.50 83 LEU A C 1
ATOM 683 O O . LEU A 1 83 ? -15.978 -2.680 0.227 1.00 96.50 83 LEU A O 1
ATOM 687 N N . ILE A 1 84 ? -15.960 -3.954 -1.616 1.00 96.62 84 ILE A N 1
ATOM 688 C CA . ILE A 1 84 ? -17.262 -4.569 -1.339 1.00 96.62 84 ILE A CA 1
ATOM 689 C C . ILE A 1 84 ? -17.190 -5.487 -0.120 1.00 96.62 84 ILE A C 1
ATOM 691 O O . ILE A 1 84 ? -18.108 -5.464 0.700 1.00 96.62 84 ILE A O 1
ATOM 695 N N . GLY A 1 85 ? -16.090 -6.227 0.050 1.00 95.25 85 GLY A N 1
ATOM 696 C CA . GLY A 1 85 ? -15.817 -6.967 1.284 1.00 95.25 85 GLY A CA 1
ATOM 697 C C . GLY A 1 85 ? -15.870 -6.062 2.519 1.00 95.25 85 GLY A C 1
ATOM 698 O O . GLY A 1 85 ? -16.601 -6.354 3.462 1.00 95.25 85 GLY A O 1
ATOM 699 N N . SER A 1 86 ? -15.203 -4.909 2.461 1.00 96.38 86 SER A N 1
ATOM 700 C CA . SER A 1 86 ? -15.178 -3.930 3.553 1.00 96.38 86 SER A CA 1
ATOM 701 C C . SER A 1 86 ? -16.553 -3.323 3.842 1.00 96.38 86 SER A C 1
ATOM 703 O O . SER A 1 86 ? -16.929 -3.168 4.999 1.00 96.38 86 SER A O 1
ATOM 705 N N . VAL A 1 87 ? -17.358 -3.029 2.814 1.00 96.50 87 VAL A N 1
ATOM 706 C CA . VAL A 1 87 ? -18.747 -2.565 3.006 1.00 96.50 87 VAL A CA 1
ATOM 707 C C . VAL A 1 87 ? -19.597 -3.635 3.692 1.00 96.50 87 VAL A C 1
ATOM 709 O O . VAL A 1 87 ? -20.390 -3.326 4.583 1.00 96.50 87 VAL A O 1
ATOM 712 N N . VAL A 1 88 ? -19.456 -4.897 3.287 1.00 95.69 88 VAL A N 1
ATOM 713 C CA . VAL A 1 88 ? -20.183 -6.010 3.907 1.00 95.69 88 VAL A CA 1
ATOM 714 C C . VAL A 1 88 ? -19.781 -6.169 5.373 1.00 95.69 88 VAL A C 1
ATOM 716 O O . VAL A 1 88 ? -20.660 -6.321 6.223 1.00 95.69 88 VAL A O 1
ATOM 719 N N . ASP A 1 89 ? -18.486 -6.109 5.675 1.00 95.25 89 ASP A N 1
ATOM 720 C CA . ASP A 1 89 ? -17.981 -6.231 7.043 1.00 95.25 89 ASP A CA 1
ATOM 721 C C . ASP A 1 89 ? -18.442 -5.062 7.922 1.00 95.25 89 ASP A C 1
ATOM 723 O O . ASP A 1 89 ? -18.976 -5.311 9.003 1.00 95.25 89 ASP A O 1
ATOM 727 N N . PHE A 1 90 ? -18.467 -3.833 7.393 1.00 96.56 90 PHE A N 1
ATOM 728 C CA . PHE A 1 90 ? -19.055 -2.679 8.080 1.00 96.56 90 PHE A CA 1
ATOM 729 C C . PHE A 1 90 ? -20.491 -2.956 8.551 1.00 96.56 90 PHE A C 1
ATOM 731 O O . PHE A 1 90 ? -20.838 -2.702 9.707 1.00 96.56 90 PHE A O 1
ATOM 738 N N . PHE A 1 91 ? -21.353 -3.497 7.681 1.00 96.81 91 PHE A N 1
ATOM 739 C CA . PHE A 1 91 ? -22.735 -3.804 8.063 1.00 96.81 91 PHE A CA 1
ATOM 740 C C . PHE A 1 91 ? -22.829 -4.956 9.069 1.00 96.81 91 PHE A C 1
ATOM 742 O O . PHE A 1 91 ? -23.700 -4.921 9.945 1.00 96.81 91 PHE A O 1
ATOM 749 N N . LYS A 1 92 ? -21.943 -5.955 8.987 1.00 96.25 92 LYS A N 1
ATOM 750 C CA . LYS A 1 92 ? -21.874 -7.033 9.985 1.00 96.25 92 LYS A CA 1
ATOM 751 C C . LYS A 1 92 ? -21.443 -6.506 11.352 1.00 96.25 92 LYS A C 1
ATOM 753 O O . LYS A 1 92 ? -22.050 -6.851 12.368 1.00 96.25 92 LYS A O 1
ATOM 758 N N . ASP A 1 93 ? -20.450 -5.637 11.402 1.00 96.19 93 ASP A N 1
ATOM 759 C CA . ASP A 1 93 ? -19.965 -5.092 12.663 1.00 96.19 93 ASP A CA 1
ATOM 760 C C . ASP A 1 93 ? -20.963 -4.111 13.268 1.00 96.19 93 ASP A C 1
ATOM 762 O O . ASP A 1 93 ? -21.262 -4.188 14.463 1.00 96.19 93 ASP A O 1
ATOM 766 N N . MET A 1 94 ? -21.610 -3.285 12.445 1.00 97.00 94 MET A N 1
ATOM 767 C CA . MET A 1 94 ? -22.719 -2.445 12.896 1.00 97.00 94 MET A CA 1
ATOM 768 C C . MET A 1 94 ? -23.904 -3.273 13.406 1.00 97.00 94 MET A C 1
ATOM 770 O O . MET A 1 94 ? -24.464 -2.952 14.455 1.00 97.00 94 MET A O 1
ATOM 774 N N . GLY A 1 95 ? -24.279 -4.361 12.729 1.00 95.88 95 GLY A N 1
ATOM 775 C CA . GLY A 1 95 ? -25.327 -5.270 13.207 1.00 95.88 95 GLY A CA 1
ATOM 776 C C . GLY A 1 95 ? -24.964 -5.927 14.541 1.00 95.88 95 GLY A C 1
ATOM 777 O O . GLY A 1 95 ? -25.785 -5.994 15.461 1.00 95.88 95 GLY A O 1
ATOM 778 N N . SER A 1 96 ? -23.711 -6.354 14.689 1.00 95.94 96 SER A N 1
ATOM 779 C CA . SER A 1 96 ? -23.195 -6.942 15.929 1.00 95.94 96 SER A CA 1
ATOM 780 C C . SER A 1 96 ? -23.186 -5.929 17.073 1.00 95.94 96 SER A C 1
ATOM 782 O O . SER A 1 96 ? -23.576 -6.253 18.197 1.00 95.94 96 SER A O 1
ATOM 784 N N . ALA A 1 97 ? -22.824 -4.678 16.784 1.00 95.75 97 ALA A N 1
ATOM 785 C CA . ALA A 1 97 ? -22.857 -3.584 17.742 1.00 95.75 97 ALA A CA 1
ATOM 786 C C . ALA A 1 97 ? -24.281 -3.235 18.190 1.00 95.75 97 ALA A C 1
ATOM 788 O O . ALA A 1 97 ? -24.561 -3.187 19.386 1.00 95.75 97 ALA A O 1
ATOM 789 N N . LEU A 1 98 ? -25.199 -3.022 17.242 1.00 96.12 98 LEU A N 1
ATOM 790 C CA . LEU A 1 98 ? -26.580 -2.613 17.528 1.00 96.12 98 LEU A CA 1
ATOM 791 C C . LEU A 1 98 ? -27.361 -3.686 18.290 1.00 96.12 98 LEU A C 1
ATOM 793 O O . LEU A 1 98 ? -28.252 -3.372 19.078 1.00 96.12 98 LEU A O 1
ATOM 797 N N . THR A 1 99 ? -27.019 -4.956 18.077 1.00 95.62 99 THR A N 1
ATOM 798 C CA . THR A 1 99 ? -27.632 -6.082 18.789 1.00 95.62 99 THR A CA 1
ATOM 799 C C . THR A 1 99 ? -26.887 -6.462 20.065 1.00 95.62 99 THR A C 1
ATOM 801 O O . THR A 1 99 ? -27.232 -7.462 20.695 1.00 95.62 99 THR A O 1
ATOM 804 N N . PHE A 1 100 ? -25.869 -5.702 20.472 1.00 95.00 100 PHE A N 1
ATOM 805 C CA . PHE A 1 100 ? -25.044 -6.005 21.639 1.00 95.00 100 PHE A CA 1
ATOM 806 C C . PHE A 1 100 ? -24.505 -7.447 21.641 1.00 95.00 100 PHE A C 1
ATOM 808 O O . PHE A 1 100 ? -24.554 -8.149 22.658 1.00 95.00 100 PHE A O 1
ATOM 815 N N . GLY A 1 101 ? -24.065 -7.924 20.474 1.00 93.00 101 GLY A N 1
ATOM 816 C CA . GLY A 1 101 ? -23.551 -9.277 20.246 1.00 93.00 101 GLY A CA 1
ATOM 817 C C . GLY A 1 101 ? -24.595 -10.397 20.324 1.00 93.00 101 GLY A C 1
ATOM 818 O O . GLY A 1 101 ? -24.218 -11.570 20.429 1.00 93.00 101 GLY A O 1
ATOM 819 N N . MET A 1 102 ? -25.901 -10.076 20.323 1.00 92.12 102 MET A N 1
ATOM 820 C CA . MET A 1 102 ? -26.964 -11.084 20.168 1.00 92.12 102 MET A CA 1
ATOM 821 C C . MET A 1 102 ? -26.931 -11.705 18.774 1.00 92.12 102 MET A C 1
ATOM 823 O O . MET A 1 102 ? -27.017 -12.925 18.659 1.00 92.12 102 MET A O 1
ATOM 827 N N . TRP A 1 103 ? -26.775 -10.875 17.744 1.00 94.50 103 TRP A N 1
ATOM 828 C CA . TRP A 1 103 ? -26.364 -11.325 16.425 1.00 94.50 103 TRP A CA 1
ATOM 829 C C . TRP A 1 103 ? -24.874 -11.030 16.251 1.00 94.50 103 TRP A C 1
ATOM 831 O O . TRP A 1 103 ? -24.375 -10.027 16.759 1.00 94.50 103 TRP A O 1
ATOM 841 N N . ARG A 1 104 ? -24.167 -11.941 15.589 1.00 92.38 104 ARG A N 1
ATOM 842 C CA . ARG A 1 104 ? -22.752 -11.819 15.235 1.00 92.38 104 ARG A CA 1
ATOM 843 C C . ARG A 1 104 ? -22.434 -12.786 14.092 1.00 92.38 104 ARG A C 1
ATOM 845 O O . ARG A 1 104 ? -23.165 -13.772 13.949 1.00 92.38 104 ARG A O 1
ATOM 852 N N . PRO A 1 105 ? -21.378 -12.539 13.304 1.00 88.56 105 PRO A N 1
ATOM 853 C CA . PRO A 1 105 ? -20.890 -13.501 12.327 1.00 88.56 105 PRO A CA 1
ATOM 854 C C . PRO A 1 105 ? -20.506 -14.833 12.980 1.00 88.56 105 PRO A C 1
ATOM 856 O O . PRO A 1 105 ? -20.107 -14.885 14.150 1.00 88.56 105 PRO A O 1
ATOM 859 N N . ASP A 1 106 ? -20.601 -15.914 12.210 1.00 84.88 106 ASP A N 1
ATOM 860 C CA . ASP A 1 106 ? -20.164 -17.230 12.663 1.00 84.88 106 ASP A CA 1
ATOM 861 C C . ASP A 1 106 ? -18.668 -17.212 13.017 1.00 84.88 106 ASP A C 1
ATOM 863 O O . ASP A 1 106 ? -17.844 -16.667 12.285 1.00 84.88 106 ASP A O 1
ATOM 867 N N . GLY A 1 107 ? -18.318 -17.820 14.154 1.00 83.06 107 GLY A N 1
ATOM 868 C CA . GLY A 1 107 ? -16.938 -17.892 14.646 1.00 83.06 107 GLY A CA 1
ATOM 869 C C . GLY A 1 107 ? -16.551 -16.816 15.666 1.00 83.06 107 GLY A C 1
ATOM 870 O O . GLY A 1 107 ? -15.546 -16.989 16.354 1.00 83.06 107 GLY A O 1
ATOM 871 N N . GLU A 1 108 ? -17.351 -15.763 15.851 1.00 88.12 108 GLU A N 1
ATOM 872 C CA . GLU A 1 108 ? -17.110 -14.795 16.925 1.00 88.12 108 GLU A CA 1
ATOM 873 C C . GLU A 1 108 ? -17.624 -15.281 18.288 1.00 88.12 108 GLU A C 1
ATOM 875 O O . GLU A 1 108 ? -18.726 -15.830 18.430 1.00 88.12 108 GLU A O 1
ATOM 880 N N . THR A 1 109 ? -16.830 -15.034 19.331 1.00 89.00 109 THR A N 1
ATOM 881 C CA . THR A 1 109 ? -17.188 -15.367 20.714 1.00 89.00 109 THR A CA 1
ATOM 882 C C . THR A 1 109 ? -18.328 -14.478 21.207 1.00 89.00 109 THR A C 1
ATOM 884 O O . THR A 1 109 ? -18.285 -13.256 21.083 1.00 89.00 109 THR A O 1
ATOM 887 N N . ALA A 1 110 ? -19.349 -15.088 21.816 1.00 90.31 110 ALA A N 1
ATOM 888 C CA . ALA A 1 110 ? -20.454 -14.349 22.421 1.00 90.31 110 ALA A CA 1
ATOM 889 C C . ALA A 1 110 ? -19.975 -13.527 23.631 1.00 90.31 110 ALA A C 1
ATOM 891 O O . ALA A 1 110 ? -19.379 -14.123 24.533 1.00 90.31 110 ALA A O 1
ATOM 892 N N . PRO A 1 111 ? -20.305 -12.226 23.737 1.00 92.88 111 PRO A N 1
ATOM 893 C CA . PRO A 1 111 ? -20.115 -11.499 24.988 1.00 92.88 111 PRO A CA 1
ATOM 894 C C . PRO A 1 111 ? -21.066 -12.023 26.079 1.00 92.88 111 PRO A C 1
ATOM 896 O O . PRO A 1 111 ? -22.244 -12.304 25.814 1.00 92.88 111 PRO A O 1
ATOM 899 N N . GLN A 1 112 ? -20.585 -12.130 27.319 1.00 93.56 112 GLN A N 1
ATOM 900 C CA . GLN A 1 112 ? -21.333 -12.647 28.466 1.00 93.56 112 GLN A CA 1
ATOM 901 C C . GLN A 1 112 ? -21.736 -11.531 29.443 1.00 93.56 112 GLN A C 1
ATOM 903 O O . GLN A 1 112 ? -20.940 -10.713 29.896 1.00 93.56 112 GLN A O 1
ATOM 908 N N . GLY A 1 113 ? -23.019 -11.500 29.812 1.00 93.06 113 GLY A N 1
ATOM 909 C CA . GLY A 1 113 ? -23.553 -10.480 30.720 1.00 93.06 113 GLY A CA 1
ATOM 910 C C . GLY A 1 113 ? -23.638 -9.074 30.109 1.00 93.06 113 GLY A C 1
ATOM 911 O O . GLY A 1 113 ? -23.321 -8.845 28.947 1.00 93.06 113 GLY A O 1
ATOM 912 N N . VAL A 1 114 ? -24.135 -8.110 30.889 1.00 92.25 114 VAL A N 1
ATOM 913 C CA . VAL A 1 114 ? -24.426 -6.748 30.394 1.00 92.25 114 VAL A CA 1
ATOM 914 C C . VAL A 1 114 ? -23.147 -5.945 30.136 1.00 92.25 114 VAL A C 1
ATOM 916 O O . VAL A 1 114 ? -23.056 -5.242 29.134 1.00 92.25 114 VAL A O 1
ATOM 919 N N . GLY A 1 115 ? -22.144 -6.068 31.011 1.00 94.12 115 GLY A N 1
ATOM 920 C CA . GLY A 1 115 ? -20.893 -5.311 30.902 1.00 94.12 115 GLY A CA 1
ATOM 921 C C . GLY A 1 115 ? -20.100 -5.653 29.640 1.00 94.12 115 GLY A C 1
ATOM 922 O O . GLY A 1 115 ? -19.755 -4.757 28.872 1.00 94.12 115 GLY A O 1
ATOM 923 N N . GLU A 1 116 ? -19.871 -6.942 29.376 1.00 93.62 116 GLU A N 1
ATOM 924 C CA . GLU A 1 116 ? -19.137 -7.372 28.178 1.00 93.62 116 GLU A CA 1
ATOM 925 C C . GLU A 1 116 ? -19.894 -7.032 26.899 1.00 93.62 116 GLU A C 1
ATOM 927 O O . GLU A 1 116 ? -19.279 -6.656 25.910 1.00 93.62 116 GLU A O 1
ATOM 932 N N . ARG A 1 117 ? -21.229 -7.086 26.919 1.00 94.50 117 ARG A N 1
ATOM 933 C CA . ARG A 1 117 ? -22.075 -6.681 25.790 1.00 94.50 117 ARG A CA 1
ATOM 934 C C . ARG A 1 117 ? -21.919 -5.205 25.436 1.00 94.50 117 ARG A C 1
ATOM 936 O O . ARG A 1 117 ? -21.831 -4.874 24.255 1.00 94.50 117 ARG A O 1
ATOM 943 N N . LEU A 1 118 ? -21.848 -4.321 26.433 1.00 94.62 118 LEU A N 1
ATOM 944 C CA . LEU A 1 118 ? -21.581 -2.896 26.210 1.00 94.62 118 LEU A CA 1
ATOM 945 C C . LEU A 1 118 ? -20.186 -2.681 25.611 1.00 94.62 118 LEU A C 1
ATOM 947 O O . LEU A 1 118 ? -20.051 -1.983 24.607 1.00 94.62 118 LEU A O 1
ATOM 951 N N . VAL A 1 119 ? -19.161 -3.317 26.188 1.00 94.12 119 VAL A N 1
ATOM 952 C CA . VAL A 1 119 ? -17.775 -3.223 25.697 1.00 94.12 119 VAL A CA 1
ATOM 953 C C . VAL A 1 119 ? -17.652 -3.768 24.273 1.00 94.12 119 VAL A C 1
ATOM 955 O O . VAL A 1 119 ? -17.058 -3.113 23.420 1.00 94.12 119 VAL A O 1
ATOM 958 N N . PHE A 1 120 ? -18.259 -4.922 23.999 1.00 93.94 120 PHE A N 1
ATOM 959 C CA . PHE A 1 120 ? -18.314 -5.539 22.676 1.00 93.94 120 PHE A CA 1
ATOM 960 C C . PHE A 1 120 ? -18.958 -4.603 21.654 1.00 93.94 120 PHE A C 1
ATOM 962 O O . PHE A 1 120 ? -18.399 -4.384 20.585 1.00 93.94 120 PHE A O 1
ATOM 969 N N . SER A 1 121 ? -20.083 -3.977 22.007 1.00 94.94 121 SER A N 1
ATOM 970 C CA . SER A 1 121 ? -20.785 -3.055 21.106 1.00 94.94 121 SER A CA 1
ATOM 971 C C . SER A 1 121 ? -19.932 -1.852 20.737 1.00 94.94 121 SER A C 1
ATOM 973 O O . SER A 1 121 ? -19.816 -1.514 19.564 1.00 94.94 121 SER A O 1
ATOM 975 N N . VAL A 1 122 ? -19.282 -1.230 21.725 1.00 94.44 122 VAL A N 1
ATOM 976 C CA . VAL A 1 122 ? -18.365 -0.105 21.487 1.00 94.44 122 VAL A CA 1
ATOM 977 C C . VAL A 1 122 ? -17.173 -0.544 20.634 1.00 94.44 122 VAL A C 1
ATOM 979 O O . VAL A 1 122 ? -16.774 0.181 19.723 1.00 94.44 122 VAL A O 1
ATOM 982 N N . SER A 1 123 ? -16.624 -1.734 20.895 1.00 93.19 123 SER A N 1
ATOM 983 C CA . SER A 1 123 ? -15.541 -2.302 20.089 1.00 93.19 123 SER A CA 1
ATOM 984 C C . SER A 1 123 ? -15.963 -2.488 18.634 1.00 93.19 123 SER A C 1
ATOM 986 O O . SER A 1 123 ? -15.221 -2.087 17.746 1.00 93.19 123 SER A O 1
ATOM 988 N N . LYS A 1 124 ? -17.165 -3.016 18.388 1.00 95.19 124 LYS A N 1
ATOM 989 C CA . LYS A 1 124 ? -17.695 -3.248 17.041 1.00 95.19 124 LYS A CA 1
ATOM 990 C C . LYS A 1 124 ? -18.046 -1.968 16.290 1.00 95.19 124 LYS A C 1
ATOM 992 O O . LYS A 1 124 ? -17.753 -1.870 15.108 1.00 95.19 124 LYS A O 1
ATOM 997 N N . VAL A 1 125 ? -18.552 -0.934 16.967 1.00 95.06 125 VAL A N 1
ATOM 998 C CA . VAL A 1 125 ? -18.681 0.404 16.350 1.00 95.06 125 VAL A CA 1
ATOM 999 C C . VAL A 1 125 ? -17.313 0.936 15.922 1.00 95.06 125 VAL A C 1
ATOM 1001 O O . VAL A 1 125 ? -17.169 1.496 14.837 1.00 95.06 125 VAL A O 1
ATOM 1004 N N . LYS A 1 126 ? -16.294 0.773 16.772 1.00 91.81 126 LYS A N 1
ATOM 1005 C CA . LYS A 1 126 ? -14.933 1.205 16.446 1.00 91.81 126 LYS A CA 1
ATOM 1006 C C . LYS A 1 126 ? -14.361 0.416 15.264 1.00 91.81 126 LYS A C 1
ATOM 1008 O O . LYS A 1 126 ? -13.716 1.023 14.416 1.00 91.81 126 LYS A O 1
ATOM 1013 N N . GLU A 1 127 ? -14.579 -0.895 15.222 1.00 92.50 127 GLU A N 1
ATOM 1014 C CA . GLU A 1 127 ? -14.146 -1.776 14.132 1.00 92.50 127 GLU A CA 1
ATOM 1015 C C . GLU A 1 127 ? -14.817 -1.388 12.808 1.00 92.50 127 GLU A C 1
ATOM 1017 O O . GLU A 1 127 ? -14.113 -1.059 11.857 1.00 92.50 127 GLU A O 1
ATOM 1022 N N . ALA A 1 128 ? -16.142 -1.222 12.803 1.00 94.44 128 ALA A N 1
ATOM 1023 C CA . ALA A 1 128 ? -16.889 -0.760 11.637 1.00 94.44 128 ALA A CA 1
ATOM 1024 C C . ALA A 1 128 ? -16.378 0.596 11.109 1.00 94.44 128 ALA A C 1
ATOM 1026 O O . ALA A 1 128 ? -16.125 0.762 9.918 1.00 94.44 128 ALA A O 1
ATOM 1027 N N . ILE A 1 129 ? -16.188 1.592 11.983 1.00 91.19 129 ILE A N 1
ATOM 1028 C CA . ILE A 1 129 ? -15.765 2.936 11.551 1.00 91.19 129 ILE A CA 1
ATOM 1029 C C . ILE A 1 129 ? -14.298 2.949 11.110 1.00 91.19 129 ILE A C 1
ATOM 1031 O O . ILE A 1 129 ? -13.978 3.432 10.028 1.00 91.19 129 ILE A O 1
ATOM 1035 N N . PHE A 1 130 ? -13.380 2.474 11.949 1.00 88.94 130 PHE A N 1
ATOM 1036 C CA . PHE A 1 130 ? -11.950 2.637 11.681 1.00 88.94 130 PHE A CA 1
ATOM 1037 C C . PHE A 1 130 ? -11.372 1.505 10.841 1.00 88.94 130 PHE A C 1
ATOM 1039 O O . PHE A 1 130 ? -10.513 1.765 10.004 1.00 88.94 130 PHE A O 1
ATOM 1046 N N . GLY A 1 131 ? -11.804 0.271 11.079 1.00 90.25 131 GLY A N 1
ATOM 1047 C CA . GLY A 1 131 ? -11.358 -0.898 10.333 1.00 90.25 131 GLY A CA 1
ATOM 1048 C C . GLY A 1 131 ? -12.045 -0.971 8.979 1.00 90.25 131 GLY A C 1
ATOM 1049 O O . GLY A 1 131 ? -11.377 -0.981 7.951 1.00 90.25 131 GLY A O 1
ATOM 1050 N N . ASP A 1 132 ? -13.371 -1.000 8.947 1.00 93.25 132 ASP A N 1
ATOM 1051 C CA . ASP A 1 132 ? -14.072 -1.342 7.706 1.00 93.25 132 ASP A CA 1
ATOM 1052 C C . ASP A 1 132 ? -14.315 -0.133 6.806 1.00 93.25 132 ASP A C 1
ATOM 1054 O O . ASP A 1 132 ? -14.083 -0.211 5.604 1.00 93.25 132 ASP A O 1
ATOM 1058 N N . LEU A 1 133 ? -14.704 1.015 7.363 1.00 91.19 133 LEU A N 1
ATOM 1059 C CA . LEU A 1 133 ? -14.933 2.225 6.572 1.00 91.19 133 LEU A CA 1
ATOM 1060 C C . LEU A 1 133 ? -13.616 2.958 6.245 1.00 91.19 133 LEU A C 1
ATOM 1062 O O . LEU A 1 133 ? -13.289 3.157 5.080 1.00 91.19 133 LEU A O 1
ATOM 1066 N N . ILE A 1 134 ? -12.843 3.368 7.255 1.00 89.19 134 ILE A N 1
ATOM 1067 C CA . ILE A 1 134 ? -11.640 4.199 7.038 1.00 89.19 134 ILE A CA 1
ATOM 1068 C C . ILE A 1 134 ? -10.440 3.388 6.525 1.00 89.19 134 ILE A C 1
ATOM 1070 O O . ILE A 1 134 ? -9.644 3.899 5.749 1.00 89.19 134 ILE A O 1
ATOM 1074 N N . GLN A 1 135 ? -10.235 2.146 6.961 1.00 89.56 135 GLN A N 1
ATOM 1075 C CA . GLN A 1 135 ? -9.122 1.344 6.427 1.00 89.56 135 GLN A CA 1
ATOM 1076 C C . GLN A 1 135 ? -9.570 0.499 5.239 1.00 89.56 135 GLN A C 1
ATOM 1078 O O . GLN A 1 135 ? -8.875 0.462 4.234 1.00 89.56 135 GLN A O 1
ATOM 1083 N N . GLY A 1 136 ? -10.730 -0.150 5.339 1.00 91.44 136 GLY A N 1
ATOM 1084 C CA . GLY A 1 136 ? -11.273 -0.997 4.286 1.00 91.44 136 GLY A CA 1
ATOM 1085 C C . GLY A 1 136 ? -11.716 -0.190 3.072 1.00 91.44 136 GLY A C 1
ATOM 1086 O O . GLY A 1 136 ? -11.033 -0.187 2.061 1.00 91.44 136 GLY A O 1
ATOM 1087 N N . VAL A 1 137 ? -12.827 0.542 3.167 1.00 93.56 137 VAL A N 1
ATOM 1088 C CA . VAL A 1 137 ? -13.433 1.230 2.012 1.00 93.56 137 VAL A CA 1
ATOM 1089 C C . VAL A 1 137 ? -12.474 2.218 1.351 1.00 93.56 137 VAL A C 1
ATOM 1091 O O . VAL A 1 137 ? -12.246 2.129 0.147 1.00 93.56 137 VAL A O 1
ATOM 1094 N N . THR A 1 138 ? -11.906 3.160 2.104 1.00 90.56 138 THR A N 1
ATOM 1095 C CA . THR A 1 138 ? -11.036 4.174 1.487 1.00 90.56 138 THR A CA 1
ATOM 1096 C C . THR A 1 138 ? -9.662 3.621 1.111 1.00 90.56 138 THR A C 1
ATOM 1098 O O . THR A 1 138 ? -9.125 4.027 0.085 1.00 90.56 138 THR A O 1
ATOM 1101 N N . GLY A 1 139 ? -9.136 2.644 1.862 1.00 91.69 139 GLY A N 1
ATOM 1102 C CA . GLY A 1 139 ? -7.906 1.942 1.486 1.00 91.69 139 GLY A CA 1
ATOM 1103 C C . GLY A 1 139 ? -8.065 1.192 0.163 1.00 91.69 139 GLY A C 1
ATOM 1104 O O . GLY A 1 139 ? -7.269 1.404 -0.743 1.00 91.69 139 GLY A O 1
ATOM 1105 N N . SER A 1 140 ? -9.154 0.434 -0.011 1.00 93.69 140 SER A N 1
ATOM 1106 C CA . SER A 1 140 ? -9.447 -0.257 -1.274 1.00 93.69 140 SER A CA 1
ATOM 1107 C C . SER A 1 140 ? -9.609 0.708 -2.447 1.00 93.69 140 SER A C 1
ATOM 1109 O O . SER A 1 140 ? -9.154 0.413 -3.544 1.00 93.69 140 SER A O 1
ATOM 1111 N N . VAL A 1 141 ? -10.236 1.875 -2.243 1.00 94.31 141 VAL A N 1
ATOM 1112 C CA . VAL A 1 141 ? -10.328 2.901 -3.298 1.00 94.31 141 VAL A CA 1
ATOM 1113 C C . VAL A 1 141 ? -8.943 3.427 -3.677 1.00 94.31 141 VAL A C 1
ATOM 1115 O O . VAL A 1 141 ? -8.678 3.611 -4.864 1.00 94.31 141 VAL A O 1
ATOM 1118 N N . ASN A 1 142 ? -8.057 3.648 -2.704 1.00 93.81 142 ASN A N 1
ATOM 1119 C CA . ASN A 1 142 ? -6.683 4.057 -2.984 1.00 93.81 142 ASN A CA 1
ATOM 1120 C C . ASN A 1 142 ? -5.914 2.975 -3.748 1.00 93.81 142 ASN A C 1
ATOM 1122 O O . ASN A 1 142 ? -5.300 3.306 -4.759 1.00 93.81 142 ASN A O 1
ATOM 1126 N N . HIS A 1 143 ? -6.017 1.704 -3.344 1.00 95.06 143 HIS A N 1
ATOM 1127 C CA . HIS A 1 143 ? -5.392 0.586 -4.063 1.00 95.06 143 HIS A CA 1
ATOM 1128 C C . HIS A 1 143 ? -5.915 0.465 -5.499 1.00 95.06 143 HIS A C 1
ATOM 1130 O O . HIS A 1 143 ? -5.132 0.380 -6.434 1.00 95.06 143 HIS A O 1
ATOM 1136 N N . MET A 1 144 ? -7.227 0.610 -5.706 1.00 96.94 144 MET A N 1
ATOM 1137 C CA . MET A 1 144 ? -7.818 0.663 -7.046 1.00 96.94 144 MET A CA 1
ATOM 1138 C C . MET A 1 144 ? -7.227 1.799 -7.904 1.00 96.94 144 MET A C 1
ATOM 1140 O O . MET A 1 144 ? -6.944 1.620 -9.089 1.00 96.94 144 MET A O 1
ATOM 1144 N N . VAL A 1 145 ? -7.069 2.999 -7.342 1.00 95.56 145 VAL A N 1
ATOM 1145 C CA . VAL A 1 145 ? -6.472 4.128 -8.074 1.00 95.56 145 VAL A CA 1
ATOM 1146 C C . VAL A 1 145 ? -5.003 3.853 -8.394 1.00 95.56 145 VAL A C 1
ATOM 1148 O O . VAL A 1 145 ? -4.583 4.103 -9.522 1.00 95.56 145 VAL A O 1
ATOM 1151 N N . GLU A 1 146 ? -4.248 3.331 -7.433 1.00 97.12 146 GLU A N 1
ATOM 1152 C CA . GLU A 1 146 ? -2.849 2.926 -7.588 1.00 97.12 146 GLU A CA 1
ATOM 1153 C C . GLU A 1 146 ? -2.687 1.912 -8.720 1.00 97.12 146 GLU A C 1
ATOM 1155 O O . GLU A 1 146 ? -1.955 2.182 -9.670 1.00 97.12 146 GLU A O 1
ATOM 1160 N N . ASP A 1 147 ? -3.468 0.832 -8.704 1.00 97.62 147 ASP A N 1
ATOM 1161 C CA . ASP A 1 147 ? -3.493 -0.191 -9.748 1.00 97.62 147 ASP A CA 1
ATOM 1162 C C . ASP A 1 147 ? -3.783 0.403 -11.134 1.00 97.62 147 ASP A C 1
ATOM 1164 O O . ASP A 1 147 ? -3.109 0.084 -12.111 1.00 97.62 147 ASP A O 1
ATOM 1168 N N . LEU A 1 148 ? -4.758 1.309 -11.264 1.00 97.75 148 LEU A N 1
ATOM 1169 C CA . LEU A 1 148 ? -5.044 1.948 -12.555 1.00 97.75 148 LEU A CA 1
ATOM 1170 C C . LEU A 1 148 ? -3.906 2.857 -13.030 1.00 97.75 148 LEU A C 1
ATOM 1172 O O . LEU A 1 148 ? -3.611 2.902 -14.229 1.00 97.75 148 LEU A O 1
ATOM 1176 N N . VAL A 1 149 ? -3.283 3.602 -12.116 1.00 98.12 149 VAL A N 1
ATOM 1177 C CA . VAL A 1 149 ? -2.149 4.476 -12.439 1.00 98.12 149 VAL A CA 1
ATOM 1178 C C . VAL A 1 149 ? -0.945 3.637 -12.854 1.00 98.12 149 VAL A C 1
ATOM 1180 O O . VAL A 1 149 ? -0.326 3.951 -13.871 1.00 98.12 149 VAL A O 1
ATOM 1183 N N . LEU A 1 150 ? -0.650 2.554 -12.135 1.00 98.19 150 LEU A N 1
ATOM 1184 C CA . LEU A 1 150 ? 0.427 1.623 -12.463 1.00 98.19 150 LEU A CA 1
ATOM 1185 C C . LEU A 1 150 ? 0.158 0.880 -13.770 1.00 98.19 150 LEU A C 1
ATOM 1187 O O . LEU A 1 150 ? 1.045 0.807 -14.615 1.00 98.19 150 LEU A O 1
ATOM 1191 N N . ALA A 1 151 ? -1.081 0.453 -14.022 1.00 98.12 151 ALA A N 1
ATOM 1192 C CA . ALA A 1 151 ? -1.461 -0.125 -15.307 1.00 98.12 151 ALA A CA 1
ATOM 1193 C C . ALA A 1 151 ? -1.151 0.825 -16.470 1.00 98.12 151 ALA A C 1
ATOM 1195 O O . ALA A 1 151 ? -0.622 0.402 -17.501 1.00 98.12 151 ALA A O 1
ATOM 1196 N N . GLY A 1 152 ? -1.460 2.115 -16.305 1.00 97.50 152 GLY A N 1
ATOM 1197 C CA . GLY A 1 152 ? -1.086 3.154 -17.260 1.00 97.50 152 GLY A CA 1
ATOM 1198 C C . GLY A 1 152 ? 0.427 3.356 -17.350 1.00 97.50 152 GLY A C 1
ATOM 1199 O O . GLY A 1 152 ? 0.955 3.494 -18.451 1.00 97.50 152 GLY A O 1
ATOM 1200 N N . TRP A 1 153 ? 1.127 3.339 -16.216 1.00 98.06 153 TRP A N 1
ATOM 1201 C CA . TRP A 1 153 ? 2.580 3.485 -16.137 1.00 98.06 153 TRP A CA 1
ATOM 1202 C C . TRP A 1 153 ? 3.310 2.386 -16.918 1.00 98.06 153 TRP A C 1
ATOM 1204 O O . TRP A 1 153 ? 4.141 2.710 -17.766 1.00 98.06 153 TRP A O 1
ATOM 1214 N N . ASN A 1 154 ? 2.926 1.117 -16.742 1.00 97.12 154 ASN A N 1
ATOM 1215 C CA . ASN A 1 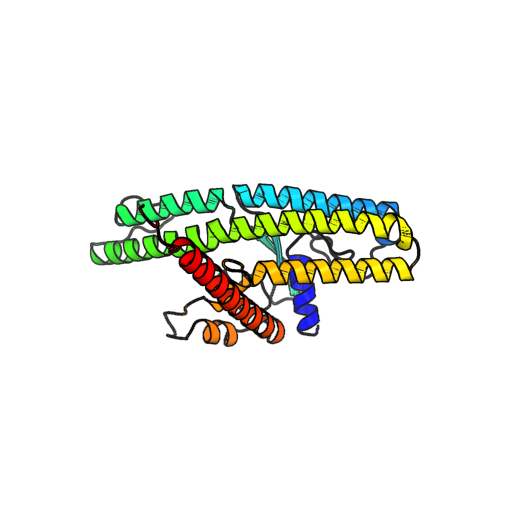154 ? 3.491 0.003 -17.509 1.00 97.12 154 ASN A CA 1
ATOM 1216 C C . ASN A 1 154 ? 3.160 0.113 -19.009 1.00 97.12 154 ASN A C 1
ATOM 1218 O O . ASN A 1 154 ? 4.008 -0.152 -19.851 1.00 97.12 154 ASN A O 1
ATOM 1222 N N . LEU A 1 155 ? 1.966 0.585 -19.396 1.00 96.12 155 LEU A N 1
ATOM 1223 C CA . LEU A 1 155 ? 1.673 0.821 -20.823 1.00 96.12 155 LEU A CA 1
ATOM 1224 C C . LEU A 1 155 ? 2.537 1.924 -21.434 1.00 96.12 155 LEU A C 1
ATOM 1226 O O . LEU A 1 155 ? 2.856 1.865 -22.622 1.00 96.12 155 LEU A O 1
ATOM 1230 N N . VAL A 1 156 ? 2.899 2.942 -20.652 1.00 96.00 156 VAL A N 1
ATOM 1231 C CA . VAL A 1 156 ? 3.812 3.993 -21.111 1.00 96.00 156 VAL A CA 1
ATOM 1232 C C . VAL A 1 156 ? 5.223 3.434 -21.308 1.00 96.00 156 VAL A C 1
ATOM 1234 O O . VAL A 1 156 ? 5.888 3.888 -22.237 1.00 96.00 156 VAL A O 1
ATOM 1237 N N . GLU A 1 157 ? 5.649 2.438 -20.524 1.00 93.88 157 GLU A N 1
ATOM 1238 C CA . GLU A 1 157 ? 6.955 1.755 -20.636 1.00 93.88 157 GLU A CA 1
ATOM 1239 C C . GLU A 1 157 ? 7.156 1.040 -21.976 1.00 93.88 157 GLU A C 1
ATOM 1241 O O . GLU A 1 157 ? 8.238 1.109 -22.567 1.00 93.88 157 GLU A O 1
ATOM 1246 N N . VAL A 1 158 ? 6.071 0.508 -22.547 1.00 93.38 158 VAL A N 1
ATOM 1247 C CA . VAL A 1 158 ? 6.074 -0.146 -23.865 1.00 93.38 158 VAL A CA 1
ATOM 1248 C C . VAL A 1 158 ? 6.675 0.753 -24.955 1.00 93.38 158 VAL A C 1
ATOM 1250 O O . VAL A 1 158 ? 7.303 0.261 -25.891 1.00 93.38 158 VAL A O 1
ATOM 1253 N N . ILE A 1 159 ? 6.502 2.079 -24.876 1.00 90.75 159 ILE A N 1
ATOM 1254 C CA . ILE A 1 159 ? 6.993 3.026 -25.893 1.00 90.75 159 ILE A CA 1
ATOM 1255 C C . ILE A 1 159 ? 8.534 3.112 -25.913 1.00 90.75 159 ILE A C 1
ATOM 1257 O O . ILE A 1 159 ? 9.133 2.879 -26.973 1.00 90.75 159 ILE A O 1
ATOM 1261 N N . PRO A 1 160 ? 9.222 3.479 -24.812 1.00 91.38 160 PRO A N 1
ATOM 1262 C CA . PRO A 1 160 ? 10.677 3.454 -24.758 1.00 91.38 160 PRO A CA 1
ATOM 1263 C C . PRO A 1 160 ? 11.241 2.046 -24.969 1.00 91.38 160 PRO A C 1
ATOM 1265 O O . PRO A 1 160 ? 12.278 1.923 -25.627 1.00 91.38 160 PRO A O 1
ATOM 1268 N N . ASP A 1 161 ? 10.546 0.993 -24.541 1.00 88.31 161 ASP A N 1
ATOM 1269 C CA . ASP A 1 161 ? 10.966 -0.392 -24.784 1.00 88.31 161 ASP A CA 1
ATOM 1270 C C . ASP A 1 161 ? 10.913 -0.780 -26.250 1.00 88.31 161 ASP A C 1
ATOM 1272 O O . ASP A 1 161 ? 11.859 -1.378 -26.777 1.00 88.31 161 ASP A O 1
ATOM 1276 N N . ALA A 1 162 ? 9.883 -0.315 -26.951 1.00 87.62 162 ALA A N 1
ATOM 1277 C CA . ALA A 1 162 ? 9.760 -0.516 -28.380 1.00 87.62 162 ALA A CA 1
ATOM 1278 C C . ALA A 1 162 ? 10.758 0.315 -29.211 1.00 87.62 162 ALA A C 1
ATOM 1280 O O . ALA A 1 162 ? 10.983 0.023 -30.387 1.00 87.62 162 ALA A O 1
ATOM 1281 N N . THR A 1 163 ? 11.360 1.360 -28.637 1.00 88.31 163 THR A N 1
ATOM 1282 C CA . THR A 1 163 ? 12.195 2.320 -29.378 1.00 88.31 163 THR A CA 1
ATOM 1283 C C . THR A 1 163 ? 13.670 2.220 -29.000 1.00 88.31 163 THR A C 1
ATOM 1285 O O . THR A 1 163 ? 14.480 1.715 -29.782 1.00 88.31 163 THR A O 1
ATOM 1288 N N . ILE A 1 164 ? 14.036 2.681 -27.804 1.00 85.81 164 ILE A N 1
ATOM 1289 C CA . ILE A 1 164 ? 15.422 2.738 -27.316 1.00 85.81 164 ILE A CA 1
ATOM 1290 C C . ILE A 1 164 ? 15.804 1.522 -26.466 1.00 85.81 164 ILE A C 1
ATOM 1292 O O . ILE A 1 164 ? 16.984 1.292 -26.214 1.00 85.81 164 ILE A O 1
ATOM 1296 N N . GLY A 1 165 ? 14.837 0.698 -26.070 1.00 78.44 165 GLY A N 1
ATOM 1297 C CA . GLY A 1 165 ? 15.054 -0.478 -25.232 1.00 78.44 165 GLY A CA 1
ATOM 1298 C C . GLY A 1 165 ? 15.854 -1.615 -25.879 1.00 78.44 165 GLY A C 1
ATOM 1299 O O . GLY A 1 165 ? 16.265 -2.549 -25.194 1.00 78.44 165 GLY A O 1
ATOM 1300 N N . ASN A 1 166 ? 16.123 -1.538 -27.181 1.00 79.38 166 ASN A N 1
ATOM 1301 C CA . ASN A 1 166 ? 16.800 -2.592 -27.942 1.00 79.38 166 ASN A CA 1
ATOM 1302 C C . ASN A 1 166 ? 18.323 -2.652 -27.744 1.00 79.38 166 ASN A C 1
ATOM 1304 O O . ASN A 1 166 ? 18.968 -3.587 -28.214 1.00 79.38 166 ASN A O 1
ATOM 1308 N N . PHE A 1 167 ? 18.919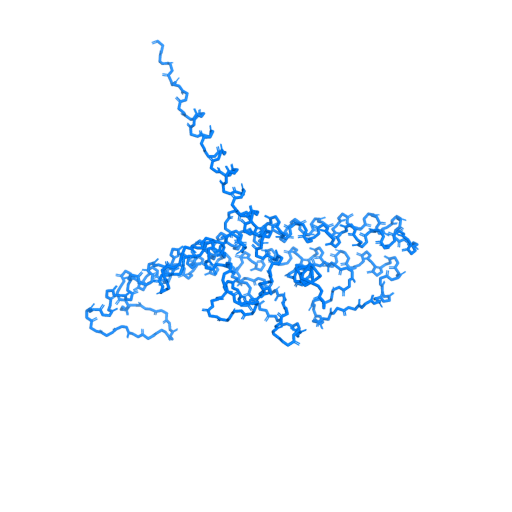 -1.663 -27.076 1.00 86.06 167 PHE A N 1
ATOM 1309 C CA . PHE A 1 167 ? 20.342 -1.667 -26.737 1.00 86.06 167 PHE A CA 1
ATOM 1310 C C . PHE A 1 167 ? 20.539 -1.536 -25.228 1.00 86.06 167 PHE A C 1
ATOM 1312 O O . PHE A 1 167 ? 19.714 -0.967 -24.518 1.00 86.06 167 PHE A O 1
ATOM 1319 N N . GLU A 1 168 ? 21.661 -2.052 -24.726 1.00 88.94 168 GLU A N 1
ATOM 1320 C CA . GLU A 1 168 ? 21.887 -2.230 -23.286 1.00 88.94 168 GLU A CA 1
ATOM 1321 C C . GLU A 1 168 ? 21.745 -0.936 -22.471 1.00 88.94 168 GLU A C 1
ATOM 1323 O O . GLU A 1 168 ? 21.121 -0.940 -21.411 1.00 88.94 168 GLU A O 1
ATOM 1328 N N . ALA A 1 169 ? 22.308 0.174 -22.955 1.00 90.88 169 ALA A N 1
ATOM 1329 C CA . ALA A 1 169 ? 22.225 1.453 -22.254 1.00 90.88 169 ALA A CA 1
ATOM 1330 C C . ALA A 1 169 ? 20.797 2.026 -22.245 1.00 90.88 169 ALA A C 1
ATOM 1332 O O . ALA A 1 169 ? 20.376 2.567 -21.226 1.00 90.88 169 ALA A O 1
ATOM 1333 N N . GLY A 1 170 ? 20.051 1.873 -23.343 1.00 90.44 170 GLY A N 1
ATOM 1334 C CA . GLY A 1 170 ? 18.661 2.311 -23.444 1.00 90.44 170 GLY A CA 1
ATOM 1335 C C . GLY A 1 170 ? 17.756 1.482 -22.543 1.00 90.44 170 GLY A C 1
ATOM 1336 O O . GLY A 1 170 ? 16.996 2.053 -21.774 1.00 90.44 170 GLY A O 1
ATOM 1337 N N . ARG A 1 171 ? 17.943 0.157 -22.517 1.00 89.88 171 ARG A N 1
ATOM 1338 C CA . ARG A 1 171 ? 17.283 -0.740 -21.558 1.00 89.88 171 ARG A CA 1
ATOM 1339 C C . ARG A 1 171 ? 17.505 -0.315 -20.117 1.00 89.88 171 ARG A C 1
ATOM 1341 O O . ARG A 1 171 ? 16.547 -0.020 -19.423 1.00 89.88 171 ARG A O 1
ATOM 1348 N N . LYS A 1 172 ? 18.764 -0.198 -19.685 1.00 91.44 172 LYS A N 1
ATOM 1349 C CA . LYS A 1 172 ? 19.082 0.234 -18.314 1.00 91.44 172 LYS A CA 1
ATOM 1350 C C . LYS A 1 172 ? 18.466 1.590 -17.981 1.00 91.44 172 LYS A C 1
ATOM 1352 O O . LYS A 1 172 ? 18.111 1.819 -16.830 1.00 91.44 172 LYS A O 1
ATOM 1357 N N . LEU A 1 173 ? 18.397 2.506 -18.946 1.00 93.00 173 LEU A N 1
ATOM 1358 C CA . LEU A 1 173 ? 17.764 3.802 -18.744 1.00 93.00 173 LEU A CA 1
ATOM 1359 C C . LEU A 1 173 ? 16.254 3.654 -18.540 1.00 93.00 173 LEU A C 1
ATOM 1361 O O . LEU A 1 173 ? 15.752 4.197 -17.559 1.00 93.00 173 LEU A O 1
ATOM 1365 N N . THR A 1 174 ? 15.564 2.915 -19.414 1.00 92.56 174 THR A N 1
ATOM 1366 C CA . THR A 1 174 ? 14.120 2.682 -19.301 1.00 92.56 174 THR A CA 1
ATOM 1367 C C . THR A 1 174 ? 13.784 2.011 -17.976 1.00 92.56 174 THR A C 1
ATOM 1369 O O . THR A 1 174 ? 13.114 2.640 -17.163 1.00 92.56 174 THR A O 1
ATOM 1372 N N . THR A 1 175 ? 14.385 0.853 -17.676 1.00 92.12 175 THR A N 1
ATOM 1373 C CA . THR A 1 175 ? 14.182 0.127 -16.410 1.00 92.12 175 THR A CA 1
ATOM 1374 C C . THR A 1 175 ? 14.333 1.046 -15.200 1.00 92.12 175 THR A C 1
ATOM 1376 O O . THR A 1 175 ? 13.511 1.071 -14.294 1.00 92.12 175 THR A O 1
ATOM 1379 N N . ASN A 1 176 ? 15.391 1.865 -15.169 1.00 94.19 176 ASN A N 1
ATOM 1380 C CA . ASN A 1 176 ? 15.611 2.767 -14.043 1.00 94.19 176 ASN A CA 1
ATOM 1381 C C . ASN A 1 176 ? 14.553 3.871 -13.945 1.00 94.19 176 ASN A C 1
ATOM 1383 O O . ASN A 1 176 ? 14.234 4.285 -12.834 1.00 94.19 176 ASN A O 1
ATOM 1387 N N . ILE A 1 177 ? 14.052 4.398 -15.062 1.00 95.31 177 ILE A N 1
ATOM 1388 C CA . ILE A 1 177 ? 13.004 5.424 -15.043 1.00 95.31 177 ILE A CA 1
ATOM 1389 C C . ILE A 1 177 ? 11.692 4.818 -14.548 1.00 95.31 177 ILE A C 1
ATOM 1391 O O . ILE A 1 177 ? 11.070 5.397 -13.658 1.00 95.31 177 ILE A O 1
ATOM 1395 N N . PHE A 1 178 ? 11.296 3.665 -15.081 1.00 96.38 178 PHE A N 1
ATOM 1396 C CA . PHE A 1 178 ? 9.991 3.079 -14.792 1.00 96.38 178 PHE A CA 1
ATOM 1397 C C . PHE A 1 178 ? 9.934 2.398 -13.430 1.00 96.38 178 PHE A C 1
ATOM 1399 O O . PHE A 1 178 ? 8.999 2.689 -12.686 1.00 96.38 178 PHE A O 1
ATOM 1406 N N . ASP A 1 179 ? 10.970 1.664 -13.014 1.00 95.94 179 ASP A N 1
ATOM 1407 C CA . ASP A 1 179 ? 11.052 1.124 -11.651 1.00 95.94 179 ASP A CA 1
ATOM 1408 C C . ASP A 1 179 ? 10.985 2.243 -10.602 1.00 95.94 179 ASP A C 1
ATOM 1410 O O . ASP A 1 179 ? 10.263 2.151 -9.612 1.00 95.94 179 ASP A O 1
ATOM 1414 N N . ASN A 1 180 ? 11.764 3.318 -10.779 1.00 97.44 180 ASN A N 1
ATOM 1415 C CA . ASN A 1 180 ? 11.741 4.420 -9.815 1.00 97.44 180 ASN A CA 1
ATOM 1416 C C . ASN A 1 180 ? 10.427 5.207 -9.897 1.00 97.44 180 ASN A C 1
ATOM 1418 O O . ASN A 1 180 ? 9.985 5.739 -8.883 1.00 97.44 180 ASN A O 1
ATOM 1422 N N . GLY A 1 181 ? 9.809 5.286 -11.075 1.00 97.81 181 GLY A N 1
ATOM 1423 C CA . GLY A 1 181 ? 8.491 5.884 -11.247 1.00 97.81 181 GLY A CA 1
ATOM 1424 C C . GLY A 1 181 ? 7.408 5.121 -10.497 1.00 97.81 181 GLY A C 1
ATOM 1425 O O . GLY A 1 181 ? 6.645 5.752 -9.773 1.00 97.81 181 GLY A O 1
ATOM 1426 N N . GLN A 1 182 ? 7.410 3.787 -10.570 1.00 97.94 182 GLN A N 1
ATOM 1427 C CA . GLN A 1 182 ? 6.531 2.930 -9.771 1.00 97.94 182 GLN A CA 1
ATOM 1428 C C . GLN A 1 182 ? 6.723 3.201 -8.274 1.00 97.94 182 GLN A C 1
ATOM 1430 O O . GLN A 1 182 ? 5.774 3.574 -7.599 1.00 97.94 182 GLN A O 1
ATOM 1435 N N . VAL A 1 183 ? 7.968 3.189 -7.783 1.00 97.94 183 VAL A N 1
ATOM 1436 C CA . VAL A 1 183 ? 8.279 3.497 -6.370 1.00 97.94 183 VAL A CA 1
ATOM 1437 C C . VAL A 1 183 ? 7.762 4.878 -5.941 1.00 97.94 183 VAL A C 1
ATOM 1439 O O . VAL A 1 183 ? 7.384 5.072 -4.784 1.00 97.94 183 VAL A O 1
ATOM 1442 N N . ILE A 1 184 ? 7.789 5.865 -6.843 1.00 98.00 184 ILE A N 1
ATOM 1443 C CA . ILE A 1 184 ? 7.253 7.208 -6.588 1.00 98.00 184 ILE A CA 1
ATOM 1444 C C . ILE A 1 184 ? 5.723 7.190 -6.569 1.00 98.00 184 ILE A C 1
ATOM 1446 O O . ILE A 1 184 ? 5.145 7.849 -5.708 1.00 98.00 184 ILE A O 1
ATOM 1450 N N . ILE A 1 185 ? 5.076 6.476 -7.492 1.00 98.00 185 ILE A N 1
ATOM 1451 C CA . ILE A 1 185 ? 3.616 6.320 -7.530 1.00 98.00 185 ILE A CA 1
ATOM 1452 C C . ILE A 1 185 ? 3.140 5.680 -6.226 1.00 98.00 185 ILE A C 1
ATOM 1454 O O . ILE A 1 185 ? 2.326 6.302 -5.545 1.00 98.00 185 ILE A O 1
ATOM 1458 N N . ASP A 1 186 ? 3.732 4.549 -5.833 1.00 97.06 186 ASP A N 1
ATOM 1459 C CA . ASP A 1 186 ? 3.404 3.841 -4.590 1.00 97.06 186 ASP A CA 1
ATOM 1460 C C . ASP A 1 186 ? 3.619 4.748 -3.369 1.00 97.06 186 ASP A C 1
ATOM 1462 O O . ASP A 1 186 ? 2.764 4.874 -2.500 1.00 97.06 186 ASP A O 1
ATOM 1466 N N . TYR A 1 187 ? 4.743 5.477 -3.319 1.00 97.81 187 TYR A N 1
ATOM 1467 C CA . TYR A 1 187 ? 4.982 6.451 -2.249 1.00 97.81 187 TYR A CA 1
ATOM 1468 C C . TYR A 1 187 ? 3.884 7.521 -2.179 1.00 97.81 187 TYR A C 1
ATOM 1470 O O . TYR A 1 187 ? 3.466 7.900 -1.085 1.00 97.81 187 TYR A O 1
ATOM 1478 N N . LEU A 1 188 ? 3.449 8.057 -3.323 1.00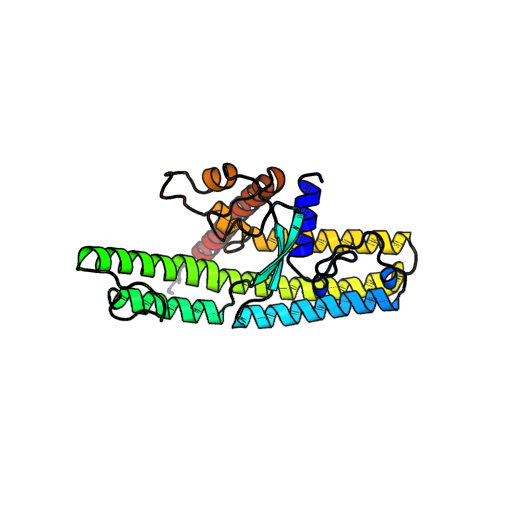 97.12 188 LEU A N 1
ATOM 1479 C CA . LEU A 1 188 ? 2.440 9.112 -3.365 1.00 97.12 188 LEU A CA 1
ATOM 1480 C C . LEU A 1 188 ? 1.068 8.592 -2.932 1.00 97.12 188 LEU A C 1
ATOM 1482 O O . LEU A 1 188 ? 0.396 9.283 -2.169 1.00 97.12 188 LEU A O 1
ATOM 1486 N N . THR A 1 189 ? 0.655 7.404 -3.369 1.00 96.00 189 THR A N 1
ATOM 1487 C CA . THR A 1 189 ? -0.621 6.799 -2.955 1.00 96.00 189 THR A CA 1
ATOM 1488 C C . THR A 1 189 ? -0.599 6.398 -1.481 1.00 96.00 189 THR A C 1
ATOM 1490 O O . THR A 1 189 ? -1.575 6.649 -0.773 1.00 96.00 189 THR A O 1
ATOM 1493 N N . ASP A 1 190 ? 0.538 5.910 -0.980 1.00 96.25 190 ASP A N 1
ATOM 1494 C CA . ASP A 1 190 ? 0.745 5.552 0.426 1.00 96.25 190 ASP A CA 1
ATOM 1495 C C . ASP A 1 190 ? 0.555 6.742 1.378 1.00 96.25 190 ASP A C 1
ATOM 1497 O O . ASP A 1 190 ? -0.041 6.598 2.453 1.00 96.25 190 ASP A O 1
ATOM 1501 N N . VAL A 1 191 ? 1.096 7.916 1.031 1.00 97.06 191 VAL A N 1
ATOM 1502 C CA . VAL A 1 191 ? 1.119 9.091 1.928 1.00 97.06 191 VAL A CA 1
ATOM 1503 C C . VAL A 1 191 ? -0.109 9.990 1.812 1.00 97.06 191 VAL A C 1
ATOM 1505 O O . VAL A 1 191 ? -0.318 10.846 2.673 1.00 97.06 191 VAL A O 1
ATOM 1508 N N . LEU A 1 192 ? -0.923 9.833 0.768 1.00 94.25 192 LEU A N 1
ATOM 1509 C CA . LEU A 1 192 ? -2.186 10.561 0.649 1.00 94.25 192 LEU A CA 1
ATOM 1510 C C . LEU A 1 192 ? -3.180 10.131 1.743 1.00 94.25 192 LEU A C 1
ATOM 1512 O O . LEU A 1 192 ? -3.059 9.034 2.291 1.00 94.25 192 LEU A O 1
ATOM 1516 N N . PRO A 1 193 ? -4.187 10.966 2.077 1.00 90.94 193 PRO A N 1
ATOM 1517 C CA . PRO A 1 193 ? -5.217 10.593 3.039 1.00 90.94 193 PRO A CA 1
ATOM 1518 C C . PRO A 1 193 ? -5.805 9.215 2.730 1.00 90.94 193 PRO A C 1
ATOM 1520 O O . PRO A 1 193 ? -6.111 8.910 1.577 1.00 90.94 193 PRO A O 1
ATOM 1523 N N . SER A 1 194 ? -5.963 8.392 3.768 1.00 87.69 194 SER A N 1
ATOM 1524 C CA . SER A 1 194 ? -6.355 6.971 3.702 1.00 87.69 194 SER A CA 1
ATOM 1525 C C . SER A 1 194 ? -5.393 6.001 2.995 1.00 87.69 194 SER A C 1
ATOM 1527 O O . SER A 1 194 ? -5.698 4.814 2.921 1.00 87.69 194 SER A O 1
ATOM 1529 N N . GLY A 1 195 ? -4.225 6.455 2.531 1.00 93.00 195 GLY A N 1
ATOM 1530 C CA . GLY A 1 195 ? -3.138 5.590 2.064 1.00 93.00 195 GLY A CA 1
ATOM 1531 C C . GLY A 1 195 ? -2.488 4.814 3.211 1.00 93.00 195 GLY A C 1
ATOM 1532 O O . GLY A 1 195 ? -2.673 5.146 4.390 1.00 93.00 195 GLY A O 1
ATOM 1533 N N . GLU A 1 196 ? -1.731 3.757 2.908 1.00 93.94 196 GLU A N 1
ATOM 1534 C CA . GLU A 1 196 ? -1.221 2.864 3.955 1.00 93.94 196 GLU A CA 1
ATOM 1535 C C . GLU A 1 196 ? -0.253 3.565 4.914 1.00 93.94 196 GLU A C 1
ATOM 1537 O O . GLU A 1 196 ? -0.344 3.395 6.137 1.00 93.94 196 GLU A O 1
ATOM 1542 N N . ALA A 1 197 ? 0.654 4.389 4.384 1.00 96.12 197 ALA A N 1
ATOM 1543 C CA . ALA A 1 197 ? 1.557 5.188 5.202 1.00 96.12 197 ALA A CA 1
ATOM 1544 C C . ALA A 1 197 ? 0.792 6.208 6.044 1.00 96.12 197 ALA A C 1
ATOM 1546 O O . ALA A 1 197 ? 1.035 6.316 7.250 1.00 96.12 197 ALA A O 1
ATOM 1547 N N . TRP A 1 198 ? -0.180 6.897 5.448 1.00 95.88 198 TRP A N 1
ATOM 1548 C CA . TRP A 1 198 ? -1.018 7.853 6.163 1.00 95.88 198 TRP A CA 1
ATOM 1549 C C . TRP A 1 198 ? -1.754 7.194 7.339 1.00 95.88 198 TRP A C 1
ATOM 1551 O O . TRP A 1 198 ? -1.752 7.727 8.454 1.00 95.88 198 TRP A O 1
ATOM 1561 N N . LEU A 1 199 ? -2.306 5.994 7.132 1.00 93.19 199 LEU A N 1
ATOM 1562 C CA . LEU A 1 199 ? -2.987 5.200 8.161 1.00 93.19 199 LEU A CA 1
ATOM 1563 C C . LEU A 1 199 ? -2.042 4.748 9.284 1.00 93.19 199 LEU A C 1
ATOM 1565 O O . LEU A 1 199 ? -2.449 4.709 10.452 1.00 93.19 199 LEU A O 1
ATOM 1569 N N . ARG A 1 200 ? -0.785 4.412 8.962 1.00 93.88 200 ARG A N 1
ATOM 1570 C CA . ARG A 1 200 ? 0.257 4.104 9.959 1.00 93.88 200 ARG A CA 1
ATOM 1571 C C . ARG A 1 200 ? 0.627 5.337 10.782 1.00 93.88 200 ARG A C 1
ATOM 1573 O O . ARG A 1 200 ? 0.683 5.256 12.008 1.00 93.88 200 ARG A O 1
ATOM 1580 N N . VAL A 1 201 ? 0.845 6.479 10.133 1.00 94.81 201 VAL A N 1
ATOM 1581 C CA . VAL A 1 201 ? 1.260 7.744 10.772 1.00 94.81 201 VAL A CA 1
ATOM 1582 C C . VAL A 1 201 ? 0.183 8.280 11.715 1.00 94.81 201 VAL A C 1
ATOM 1584 O O . VAL A 1 201 ? 0.497 8.753 12.808 1.00 94.81 201 VAL A O 1
ATOM 1587 N N . HIS A 1 202 ? -1.087 8.141 11.336 1.00 92.12 202 HIS A N 1
ATOM 1588 C CA . HIS A 1 202 ? -2.238 8.601 12.117 1.00 92.12 202 HIS A CA 1
ATOM 1589 C C . HIS A 1 202 ? -2.806 7.547 13.064 1.00 92.12 202 HIS A C 1
ATOM 1591 O O . HIS A 1 202 ? -3.813 7.778 13.734 1.00 92.12 202 HIS A O 1
ATOM 1597 N N . SER A 1 203 ? -2.140 6.402 13.184 1.00 86.50 203 SER A N 1
ATOM 1598 C CA . SER A 1 203 ? -2.558 5.338 14.076 1.00 86.50 203 SER A CA 1
ATOM 1599 C C . SER A 1 203 ? -2.378 5.689 15.559 1.00 86.50 203 SER A C 1
ATOM 1601 O O . SER A 1 203 ? -1.243 5.721 16.043 1.00 86.50 203 SER A O 1
ATOM 1603 N N . PRO A 1 204 ? -3.450 5.780 16.358 1.00 76.19 204 PRO A N 1
ATOM 1604 C CA . PRO A 1 204 ? -3.308 5.904 17.803 1.00 76.19 204 PRO A CA 1
ATOM 1605 C C . PRO A 1 204 ? -2.872 4.580 18.450 1.00 76.19 204 PRO A C 1
ATOM 1607 O O . PRO A 1 204 ? -3.436 3.522 18.160 1.00 76.19 204 PRO A O 1
ATOM 1610 N N . ASN A 1 205 ? -1.948 4.640 19.415 1.00 74.56 205 ASN A N 1
ATOM 1611 C CA . ASN A 1 205 ? -1.751 3.557 20.381 1.00 74.56 205 ASN A CA 1
ATOM 1612 C C . ASN A 1 205 ? -2.367 3.936 21.731 1.00 74.56 205 ASN A C 1
ATOM 1614 O O . ASN A 1 205 ? -1.741 4.566 22.584 1.00 74.56 205 ASN A O 1
ATOM 1618 N N . PHE A 1 206 ? -3.609 3.501 21.938 1.00 66.88 206 PHE A N 1
ATOM 1619 C CA . PHE A 1 206 ? -4.347 3.765 23.173 1.00 66.88 206 PHE A CA 1
ATOM 1620 C C . PHE A 1 206 ? -3.812 2.998 24.391 1.00 66.88 206 PHE A C 1
ATOM 1622 O O . PHE A 1 206 ? -4.056 3.427 25.518 1.00 66.88 206 PHE A O 1
ATOM 1629 N N . LYS A 1 207 ? -3.086 1.887 24.193 1.00 69.62 207 LYS A N 1
ATOM 1630 C CA . LYS A 1 207 ? -2.509 1.101 25.296 1.00 69.62 207 LYS A CA 1
ATOM 1631 C C . LYS A 1 207 ? -1.283 1.795 25.883 1.00 69.62 207 LYS A C 1
ATOM 1633 O O . LYS A 1 207 ? -1.163 1.896 27.098 1.00 69.62 207 LYS A O 1
ATOM 1638 N N . GLU A 1 208 ? -0.410 2.311 25.022 1.00 68.25 208 GLU A N 1
ATOM 1639 C CA . GLU A 1 208 ? 0.834 2.978 25.432 1.00 68.25 208 GLU A CA 1
ATOM 1640 C C . GLU A 1 208 ? 0.688 4.499 25.578 1.00 68.25 208 GLU A C 1
ATOM 1642 O O . GLU A 1 208 ? 1.633 5.167 25.986 1.00 68.25 208 GLU A O 1
ATOM 1647 N N . LYS A 1 209 ? -0.493 5.059 25.265 1.00 77.56 209 LYS A N 1
ATOM 1648 C CA . LYS A 1 209 ? -0.778 6.508 25.282 1.00 77.56 209 LYS A CA 1
ATOM 1649 C C . LYS A 1 209 ? 0.230 7.331 24.466 1.00 77.56 209 LYS A C 1
ATOM 1651 O O . LYS A 1 209 ? 0.480 8.495 24.773 1.00 77.56 209 LYS A O 1
ATOM 1656 N N . SER A 1 210 ? 0.807 6.724 23.432 1.00 78.12 210 SER A N 1
ATOM 1657 C CA . SER A 1 210 ? 1.750 7.393 22.542 1.00 78.12 210 SER A CA 1
ATOM 1658 C C . SER A 1 210 ? 0.996 8.185 21.477 1.00 78.12 210 SER A C 1
ATOM 1660 O O . SER A 1 210 ? -0.023 7.724 20.952 1.00 78.12 210 SER A O 1
ATOM 1662 N N . ALA A 1 211 ? 1.501 9.376 21.152 1.00 86.12 211 ALA A N 1
ATOM 1663 C CA . ALA A 1 211 ? 0.998 10.144 20.021 1.00 86.12 211 ALA A CA 1
ATOM 1664 C C . ALA A 1 211 ? 1.205 9.342 18.717 1.00 86.12 211 ALA A C 1
ATOM 1666 O O . ALA A 1 211 ? 2.250 8.701 18.582 1.00 86.12 211 ALA A O 1
ATOM 1667 N N . PRO A 1 212 ? 0.273 9.389 17.746 1.00 86.38 212 PRO A N 1
ATOM 1668 C CA . PRO A 1 212 ? 0.318 8.540 16.550 1.00 86.38 212 PRO A CA 1
ATOM 1669 C C . PRO A 1 212 ? 1.654 8.548 15.792 1.00 86.38 212 PRO A C 1
ATOM 1671 O O . PRO A 1 212 ? 2.242 7.498 15.537 1.00 86.38 212 PRO A O 1
ATOM 1674 N N . VAL A 1 213 ? 2.201 9.742 15.550 1.00 90.56 213 VAL A N 1
ATOM 1675 C CA . VAL A 1 213 ? 3.498 9.915 14.880 1.00 90.56 213 VAL A CA 1
ATOM 1676 C C . VAL A 1 213 ? 4.626 9.251 15.672 1.00 90.56 213 VAL A C 1
ATOM 1678 O O . VAL A 1 213 ? 5.419 8.495 15.117 1.00 90.56 213 VAL A O 1
ATOM 1681 N N . LEU A 1 214 ? 4.687 9.487 16.987 1.00 89.00 214 LEU A N 1
ATOM 1682 C CA . LEU A 1 214 ? 5.723 8.903 17.844 1.00 89.00 214 LEU A CA 1
ATOM 1683 C C . LEU A 1 214 ? 5.606 7.382 17.914 1.00 89.00 214 LEU A C 1
ATOM 1685 O O . LEU A 1 214 ? 6.626 6.699 17.957 1.00 89.00 214 LEU A O 1
ATOM 1689 N N . TYR A 1 215 ? 4.380 6.862 17.895 1.00 90.75 215 TYR A N 1
ATOM 1690 C CA . TYR A 1 215 ? 4.131 5.432 17.841 1.00 90.75 215 TYR A CA 1
ATOM 1691 C C . TYR A 1 215 ? 4.695 4.817 16.556 1.00 90.75 215 TYR A C 1
ATOM 1693 O O . TYR A 1 215 ? 5.497 3.894 16.640 1.00 90.75 215 TYR A O 1
ATOM 1701 N N . ASN A 1 216 ? 4.390 5.366 15.375 1.00 92.31 216 ASN A N 1
ATOM 1702 C CA . ASN A 1 216 ? 4.969 4.866 14.121 1.00 92.31 216 ASN A CA 1
ATOM 1703 C C . ASN A 1 216 ? 6.513 4.890 14.144 1.00 92.31 216 ASN A C 1
ATOM 1705 O O . ASN A 1 216 ? 7.179 3.914 13.771 1.00 92.31 216 ASN A O 1
ATOM 1709 N N . LEU A 1 217 ? 7.091 5.989 14.642 1.00 92.06 217 LEU A N 1
ATOM 1710 C CA . LEU A 1 217 ? 8.541 6.170 14.729 1.00 92.06 217 LEU A CA 1
ATOM 1711 C C . LEU A 1 217 ? 9.216 5.180 15.692 1.00 92.06 217 LEU A C 1
ATOM 1713 O O . LEU A 1 217 ? 10.332 4.740 15.405 1.00 92.06 217 LEU A O 1
ATOM 1717 N N . SER A 1 218 ? 8.552 4.774 16.778 1.00 91.38 218 SER A N 1
ATOM 1718 C CA . SER A 1 218 ? 9.131 3.896 17.806 1.00 91.38 218 SER A CA 1
ATOM 1719 C C . SER A 1 218 ? 9.072 2.399 17.487 1.00 91.38 218 SER A C 1
ATOM 1721 O O . SER A 1 218 ? 9.816 1.629 18.094 1.00 91.38 218 SER A O 1
ATOM 1723 N N . LEU A 1 219 ? 8.224 1.967 16.546 1.00 92.44 219 LEU A N 1
ATOM 1724 C CA . LEU A 1 219 ? 8.045 0.540 16.243 1.00 92.44 219 LEU A CA 1
ATOM 1725 C C . LEU A 1 219 ? 9.334 -0.141 15.725 1.00 92.44 219 LEU A C 1
ATOM 1727 O O . LEU A 1 219 ? 10.181 0.504 15.120 1.00 92.44 219 LEU A O 1
ATOM 1731 N N . PRO A 1 220 ? 9.541 -1.448 15.914 1.00 94.81 220 PRO A N 1
ATOM 1732 C CA . PRO A 1 220 ? 10.660 -2.145 15.271 1.00 94.81 220 PRO A CA 1
ATOM 1733 C C . PRO A 1 220 ? 10.484 -2.218 13.740 1.00 94.81 220 PRO A C 1
ATOM 1735 O O . PRO A 1 220 ? 9.386 -1.998 13.230 1.00 94.81 220 PRO A O 1
ATOM 1738 N N . GLU A 1 221 ? 11.553 -2.563 13.006 1.00 95.00 221 GLU A N 1
ATOM 1739 C CA . GLU A 1 221 ? 11.499 -2.751 11.539 1.00 95.00 221 GLU A CA 1
ATOM 1740 C C . GLU A 1 221 ? 10.450 -3.798 11.140 1.00 95.00 221 GLU A C 1
ATOM 1742 O O . GLU A 1 221 ? 9.693 -3.586 10.199 1.00 95.00 221 GLU A O 1
ATOM 1747 N N . HIS A 1 222 ? 10.367 -4.897 11.891 1.00 94.19 222 HIS A N 1
ATOM 1748 C CA . HIS A 1 222 ? 9.339 -5.918 11.718 1.00 94.19 222 HIS A CA 1
ATOM 1749 C C . HIS A 1 222 ? 8.411 -5.911 12.929 1.00 94.19 222 HIS A C 1
ATOM 1751 O O . HIS A 1 222 ? 8.794 -6.346 14.019 1.00 94.19 222 HIS A O 1
ATOM 1757 N N . TYR A 1 223 ? 7.182 -5.437 12.740 1.00 91.88 223 TYR A N 1
ATOM 1758 C CA . TYR A 1 223 ? 6.168 -5.398 13.787 1.00 91.88 223 TYR A CA 1
ATOM 1759 C C . TYR A 1 223 ? 4.952 -6.229 13.384 1.00 91.88 223 TYR A C 1
ATOM 1761 O O . TYR A 1 223 ? 4.308 -5.960 12.378 1.00 91.88 223 TYR A O 1
ATOM 1769 N N . LYS A 1 224 ? 4.625 -7.245 14.191 1.00 87.44 224 LYS A N 1
ATOM 1770 C CA . LYS A 1 224 ? 3.493 -8.151 13.928 1.00 87.44 224 LYS A CA 1
ATOM 1771 C C . LYS A 1 224 ? 2.252 -7.858 14.769 1.00 87.44 224 LYS A C 1
ATOM 1773 O O . LYS A 1 224 ? 1.234 -8.513 14.582 1.00 87.44 224 LYS A O 1
ATOM 1778 N N . GLY A 1 225 ? 2.329 -6.906 15.698 1.00 85.75 225 GLY A N 1
ATOM 1779 C CA . GLY A 1 225 ? 1.235 -6.617 16.628 1.00 85.75 225 GLY A CA 1
ATOM 1780 C C . GLY A 1 225 ? 0.038 -5.902 15.997 1.00 85.75 225 GLY A C 1
ATOM 1781 O O . GLY A 1 225 ? -0.991 -5.777 16.653 1.00 85.75 225 GLY A O 1
ATOM 1782 N N . ASP A 1 226 ? 0.165 -5.443 14.750 1.00 87.00 226 ASP A N 1
ATOM 1783 C CA . ASP A 1 226 ? -0.863 -4.684 14.044 1.00 87.00 226 ASP A CA 1
ATOM 1784 C C . ASP A 1 226 ? -0.742 -4.898 12.530 1.00 87.00 226 ASP A C 1
ATOM 1786 O O . ASP A 1 226 ? 0.357 -4.802 11.977 1.00 87.00 226 ASP A O 1
ATOM 1790 N N . ALA A 1 227 ? -1.871 -5.178 11.874 1.00 86.00 227 ALA A N 1
ATOM 1791 C CA . ALA A 1 227 ? -1.940 -5.503 10.450 1.00 86.00 227 ALA A CA 1
ATOM 1792 C C . ALA A 1 227 ? -1.305 -4.430 9.554 1.00 86.00 227 ALA A C 1
ATOM 1794 O O . ALA A 1 227 ? -0.671 -4.765 8.557 1.00 86.00 227 ALA A O 1
ATOM 1795 N N . ARG A 1 228 ? -1.368 -3.152 9.951 1.00 89.00 228 ARG A N 1
ATOM 1796 C CA . ARG A 1 228 ? -0.856 -2.025 9.152 1.00 89.00 228 ARG A CA 1
ATOM 1797 C C . ARG A 1 228 ? 0.662 -2.029 8.960 1.00 89.00 228 ARG A C 1
ATOM 1799 O O . ARG A 1 228 ? 1.153 -1.369 8.052 1.00 89.00 228 ARG A O 1
ATOM 1806 N N . TRP A 1 229 ? 1.404 -2.747 9.805 1.00 92.38 229 TRP A N 1
ATOM 1807 C CA . TRP A 1 229 ? 2.865 -2.886 9.705 1.00 92.38 229 TRP A CA 1
ATOM 1808 C C . TRP A 1 229 ? 3.319 -4.313 9.381 1.00 92.38 229 TRP A C 1
ATOM 1810 O O . TRP A 1 229 ? 4.508 -4.527 9.155 1.00 92.38 229 TRP A O 1
ATOM 1820 N N . GLN A 1 230 ? 2.409 -5.292 9.360 1.00 90.31 230 GLN A N 1
ATOM 1821 C CA . GLN A 1 230 ? 2.766 -6.707 9.201 1.00 90.31 230 GLN A CA 1
ATOM 1822 C C . GLN A 1 230 ? 3.440 -7.013 7.858 1.00 90.31 230 GLN A C 1
ATOM 1824 O O . GLN A 1 230 ? 4.260 -7.931 7.795 1.00 90.31 230 GLN A O 1
ATOM 1829 N N . CYS A 1 231 ? 3.113 -6.237 6.823 1.00 91.06 231 CYS A N 1
ATOM 1830 C CA . CYS A 1 231 ? 3.529 -6.483 5.443 1.00 91.06 231 CYS A CA 1
ATOM 1831 C C . CYS A 1 231 ? 4.583 -5.488 4.936 1.00 91.06 231 CYS A C 1
ATOM 1833 O O . CYS A 1 231 ? 4.824 -5.411 3.740 1.00 91.06 231 CYS A O 1
ATOM 1835 N N . ILE A 1 232 ? 5.230 -4.725 5.824 1.00 94.31 232 ILE A N 1
ATOM 1836 C CA . ILE A 1 232 ? 6.286 -3.779 5.439 1.00 94.31 232 ILE A CA 1
ATOM 1837 C C . ILE A 1 232 ? 7.538 -3.948 6.296 1.00 94.31 232 ILE A C 1
ATOM 1839 O O . ILE A 1 232 ? 7.482 -4.372 7.453 1.00 94.31 232 ILE A O 1
ATOM 1843 N N . ARG A 1 233 ? 8.686 -3.534 5.752 1.00 96.25 233 ARG A N 1
ATOM 1844 C CA . ARG A 1 233 ? 9.889 -3.276 6.549 1.00 96.25 233 ARG A CA 1
ATOM 1845 C C . ARG A 1 233 ? 9.878 -1.820 6.987 1.00 96.25 233 ARG A C 1
ATOM 1847 O O . ARG A 1 233 ? 10.170 -0.914 6.203 1.00 96.25 233 ARG A O 1
ATOM 1854 N N . ASN A 1 234 ? 9.550 -1.584 8.253 1.00 96.00 234 ASN A N 1
ATOM 1855 C CA . ASN A 1 234 ? 9.439 -0.255 8.847 1.00 96.00 234 ASN A CA 1
ATOM 1856 C C . ASN A 1 234 ? 10.824 0.334 9.182 1.00 96.00 234 ASN A C 1
ATOM 1858 O O . ASN A 1 234 ? 11.156 0.585 10.341 1.00 96.00 234 ASN A O 1
ATOM 1862 N N . THR A 1 235 ? 11.677 0.485 8.168 1.00 96.94 235 THR A N 1
ATOM 1863 C CA . THR A 1 235 ? 13.051 0.988 8.311 1.00 96.94 235 THR A CA 1
ATOM 1864 C C . THR A 1 235 ? 13.071 2.459 8.749 1.00 96.94 235 THR A C 1
ATOM 1866 O O . THR A 1 235 ? 12.110 3.192 8.496 1.00 96.94 235 THR A O 1
ATOM 1869 N N . PRO A 1 236 ? 14.168 2.948 9.359 1.00 96.44 236 PRO A N 1
ATOM 1870 C CA . PRO A 1 236 ? 14.339 4.372 9.654 1.00 96.44 236 PRO A CA 1
ATOM 1871 C C . PRO A 1 236 ? 14.076 5.284 8.448 1.00 96.44 236 PRO A C 1
ATOM 1873 O O . PRO A 1 236 ? 13.414 6.314 8.590 1.00 96.44 236 PRO A O 1
ATOM 1876 N N . PHE A 1 237 ? 14.540 4.887 7.256 1.00 97.00 237 PHE A N 1
ATOM 1877 C CA . PHE A 1 237 ? 14.268 5.615 6.016 1.00 97.00 237 PHE A CA 1
ATOM 1878 C C . PHE A 1 237 ? 12.768 5.693 5.716 1.00 97.00 237 PHE A C 1
ATOM 1880 O O . PHE A 1 237 ? 12.242 6.804 5.651 1.00 97.00 237 PHE A O 1
ATOM 1887 N N . ARG A 1 238 ? 12.083 4.538 5.606 1.00 97.56 238 ARG A N 1
ATOM 1888 C CA . ARG A 1 238 ? 10.644 4.451 5.297 1.00 97.56 238 ARG A CA 1
ATOM 1889 C C . ARG A 1 238 ? 9.842 5.356 6.221 1.00 97.56 238 ARG A C 1
ATOM 1891 O O . ARG A 1 238 ? 9.161 6.266 5.764 1.00 97.56 238 ARG A O 1
ATOM 1898 N N . LYS A 1 239 ? 10.000 5.151 7.530 1.00 95.44 239 LYS A N 1
ATOM 1899 C CA . LYS A 1 239 ? 9.287 5.913 8.557 1.00 95.44 239 LYS A CA 1
ATOM 1900 C C . LYS A 1 239 ? 9.438 7.410 8.391 1.00 95.44 239 LYS A C 1
ATOM 1902 O O . LYS A 1 239 ? 8.472 8.138 8.575 1.00 95.44 239 LYS A O 1
ATOM 1907 N N . THR A 1 240 ? 10.650 7.864 8.089 1.00 95.81 240 THR A N 1
ATOM 1908 C CA . THR A 1 240 ? 10.948 9.290 7.977 1.00 95.81 240 THR A CA 1
ATOM 1909 C C . THR A 1 240 ? 10.233 9.887 6.774 1.00 95.81 240 THR A C 1
ATOM 1911 O O . THR A 1 240 ? 9.496 10.860 6.933 1.00 95.81 240 THR A O 1
ATOM 1914 N N . ILE A 1 241 ? 10.413 9.296 5.590 1.00 97.56 241 ILE A N 1
ATOM 1915 C CA . ILE A 1 241 ? 9.854 9.854 4.354 1.00 97.56 241 ILE A CA 1
ATOM 1916 C C . ILE A 1 241 ? 8.328 9.769 4.339 1.00 97.56 241 ILE A C 1
ATOM 1918 O O . ILE A 1 241 ? 7.671 10.751 4.019 1.00 97.56 241 ILE A O 1
ATOM 1922 N N . GLU A 1 242 ? 7.761 8.650 4.786 1.00 98.06 242 GLU A N 1
ATOM 1923 C CA . GLU A 1 242 ? 6.316 8.429 4.825 1.00 98.06 242 GLU A CA 1
ATOM 1924 C C . GLU A 1 242 ? 5.625 9.317 5.857 1.00 98.06 242 GLU A C 1
ATOM 1926 O O . GLU A 1 242 ? 4.547 9.846 5.595 1.00 98.06 242 GLU A O 1
ATOM 1931 N N . THR A 1 243 ? 6.257 9.534 7.017 1.00 97.19 243 THR A N 1
ATOM 1932 C CA . THR A 1 243 ? 5.732 10.458 8.032 1.00 97.19 243 THR A CA 1
ATOM 1933 C C . THR A 1 243 ? 5.730 11.887 7.509 1.00 97.19 243 THR A C 1
ATOM 1935 O O . THR A 1 243 ? 4.713 12.567 7.611 1.00 97.19 243 THR A O 1
ATOM 1938 N N . ILE A 1 244 ? 6.839 12.349 6.922 1.00 97.19 244 ILE A N 1
ATOM 1939 C CA . ILE A 1 244 ? 6.913 13.697 6.343 1.00 97.19 244 ILE A CA 1
ATOM 1940 C C . ILE A 1 244 ? 5.881 13.847 5.221 1.00 97.19 244 ILE A C 1
ATOM 1942 O O . ILE A 1 244 ? 5.133 14.822 5.219 1.00 97.19 244 ILE A O 1
ATOM 1946 N N . GLY A 1 245 ? 5.814 12.881 4.303 1.00 97.62 245 GLY A N 1
ATOM 1947 C CA . GLY A 1 245 ? 4.862 12.878 3.196 1.00 97.62 245 GLY A CA 1
ATOM 1948 C C . GLY A 1 245 ? 3.415 12.950 3.671 1.00 97.62 245 GLY A C 1
ATOM 1949 O O . GLY A 1 245 ? 2.673 13.812 3.207 1.00 97.62 245 GLY A O 1
ATOM 1950 N N . SER A 1 246 ? 3.043 12.122 4.650 1.00 97.50 246 SER A N 1
ATOM 1951 C CA . SER A 1 246 ? 1.670 12.068 5.169 1.00 97.50 246 SER A CA 1
ATOM 1952 C C . SER A 1 246 ? 1.260 13.384 5.828 1.00 97.50 246 SER A C 1
ATOM 1954 O O . SER A 1 246 ? 0.190 13.914 5.546 1.00 97.50 246 SER A O 1
ATOM 1956 N N . LEU A 1 247 ? 2.146 13.975 6.637 1.00 96.25 247 LEU A N 1
ATOM 1957 C CA . LEU A 1 247 ? 1.883 15.264 7.285 1.00 96.25 247 LEU A CA 1
ATOM 1958 C C . LEU A 1 247 ? 1.803 16.422 6.276 1.00 96.25 247 LEU A C 1
ATOM 1960 O O . LEU A 1 247 ? 1.012 17.349 6.448 1.00 96.25 247 LEU A O 1
ATOM 1964 N N . LEU A 1 248 ? 2.610 16.394 5.209 1.00 96.50 248 LEU A N 1
ATOM 1965 C CA . LEU A 1 248 ? 2.500 17.372 4.122 1.00 96.50 248 LEU A CA 1
ATOM 1966 C C . LEU A 1 248 ? 1.180 17.210 3.360 1.00 96.50 248 LEU A C 1
ATOM 1968 O O . LEU A 1 248 ? 0.549 18.216 3.024 1.00 96.50 248 LEU A O 1
ATOM 1972 N N . ALA A 1 249 ? 0.743 15.972 3.121 1.00 95.12 249 ALA A N 1
ATOM 1973 C CA . ALA A 1 249 ? -0.540 15.686 2.492 1.00 95.12 249 ALA A CA 1
ATOM 1974 C C . ALA A 1 249 ? -1.713 16.223 3.329 1.00 95.12 249 ALA A C 1
ATOM 1976 O O . ALA A 1 249 ? -2.647 16.796 2.760 1.00 95.12 249 ALA A O 1
ATOM 1977 N N . ASP A 1 250 ? -1.638 16.151 4.662 1.00 93.25 250 ASP A N 1
ATOM 1978 C CA . ASP A 1 250 ? -2.638 16.761 5.549 1.00 93.25 250 ASP A CA 1
ATOM 1979 C C . ASP A 1 250 ? -2.708 18.279 5.374 1.00 93.25 250 ASP A C 1
ATOM 1981 O O . ASP A 1 250 ? -3.795 18.836 5.224 1.00 93.25 250 ASP A O 1
ATOM 1985 N N . ILE A 1 251 ? -1.557 18.963 5.345 1.00 92.19 251 ILE A N 1
ATOM 1986 C CA . ILE A 1 251 ? -1.496 20.423 5.161 1.00 92.19 251 ILE A CA 1
ATOM 1987 C C . ILE A 1 251 ? -2.139 20.822 3.832 1.00 92.19 251 ILE A C 1
ATOM 1989 O O . ILE A 1 251 ? -2.933 21.765 3.783 1.00 92.19 251 ILE A O 1
ATOM 1993 N N . VAL A 1 252 ? -1.811 20.108 2.753 1.00 91.12 252 VAL A N 1
ATOM 1994 C CA . VAL A 1 252 ? -2.382 20.367 1.425 1.00 91.12 252 VAL A CA 1
ATOM 1995 C C . VAL A 1 252 ? -3.890 20.125 1.433 1.00 91.12 252 VAL A C 1
ATOM 1997 O O . VAL A 1 252 ? -4.644 20.981 0.970 1.00 91.12 252 VAL A O 1
ATOM 2000 N N . THR A 1 253 ? -4.338 19.011 2.009 1.00 88.25 253 THR A N 1
ATOM 2001 C CA . THR A 1 253 ? -5.759 18.641 2.078 1.00 88.25 253 THR A CA 1
ATOM 2002 C C . THR A 1 253 ? -6.559 19.669 2.873 1.00 88.25 253 THR A C 1
ATOM 2004 O O . THR A 1 253 ? -7.559 20.186 2.376 1.00 88.25 253 THR A O 1
ATOM 2007 N N . LEU A 1 254 ? -6.088 20.054 4.062 1.00 85.88 254 LEU A N 1
ATOM 2008 C CA . LEU A 1 254 ? -6.712 21.093 4.886 1.00 85.88 254 LEU A CA 1
ATOM 2009 C C . LEU A 1 254 ? -6.732 22.451 4.176 1.00 85.88 254 LEU A C 1
ATOM 2011 O O . LEU A 1 254 ? -7.731 23.166 4.237 1.00 85.88 254 LEU A O 1
ATOM 2015 N N . GLY A 1 255 ? -5.657 22.802 3.465 1.00 84.44 255 GLY A N 1
ATOM 2016 C CA . GLY A 1 255 ? -5.582 24.034 2.681 1.00 84.44 255 GLY A CA 1
ATOM 2017 C C . GLY A 1 255 ? -6.565 24.071 1.506 1.00 84.44 255 GLY A C 1
ATOM 2018 O O . GLY A 1 255 ? -7.089 25.137 1.182 1.00 84.44 255 GLY A O 1
ATOM 2019 N N . ILE A 1 256 ? -6.834 22.928 0.870 1.00 80.38 256 ILE A N 1
ATOM 2020 C CA . ILE A 1 256 ? -7.834 22.805 -0.199 1.00 80.38 256 ILE A CA 1
ATOM 2021 C C . ILE A 1 256 ? -9.248 22.881 0.382 1.00 80.38 256 ILE A C 1
ATOM 2023 O O . ILE A 1 256 ? -10.045 23.686 -0.098 1.00 80.38 256 ILE A O 1
ATOM 2027 N N . VAL A 1 257 ? -9.544 22.111 1.434 1.00 77.69 257 VAL A N 1
ATOM 2028 C CA . VAL A 1 257 ? -10.859 22.120 2.103 1.00 77.69 257 VAL A CA 1
ATOM 2029 C C . VAL A 1 257 ? -11.199 23.524 2.601 1.00 77.69 257 VAL A C 1
ATOM 2031 O O . VAL A 1 257 ? -12.254 24.052 2.263 1.00 77.69 257 VAL A O 1
ATOM 2034 N N . GLY A 1 258 ? -10.260 24.195 3.276 1.00 70.19 258 GLY A N 1
ATOM 2035 C CA . GLY A 1 258 ? -10.462 25.565 3.749 1.00 70.19 258 GLY A CA 1
ATOM 2036 C C . GLY A 1 258 ? -10.722 26.578 2.626 1.00 70.19 258 GLY A C 1
ATOM 2037 O O . GLY A 1 258 ? -11.448 27.544 2.832 1.00 70.19 258 GLY A O 1
ATOM 2038 N N . LYS A 1 259 ? -10.189 26.365 1.414 1.00 71.44 259 LYS A N 1
ATOM 2039 C CA . LYS A 1 259 ? -10.509 27.208 0.246 1.00 71.44 259 LYS A CA 1
ATOM 2040 C C . LYS A 1 259 ? -11.894 26.917 -0.331 1.00 71.44 259 LYS A C 1
ATOM 2042 O O . LYS A 1 259 ? -12.546 27.847 -0.797 1.00 71.44 259 LYS A O 1
ATOM 2047 N N . ILE A 1 260 ? -12.336 25.660 -0.320 1.00 66.50 260 ILE A N 1
ATOM 2048 C CA . ILE A 1 260 ? -13.670 25.261 -0.797 1.00 66.50 260 ILE A CA 1
ATOM 2049 C C . ILE A 1 260 ? -14.760 25.833 0.119 1.00 66.50 260 ILE A C 1
ATOM 2051 O O . ILE A 1 260 ? -15.761 26.349 -0.384 1.00 66.50 260 ILE A O 1
ATOM 2055 N N . ASP A 1 261 ? -14.538 25.826 1.435 1.00 60.09 261 ASP A N 1
ATOM 2056 C CA . ASP A 1 261 ? -15.455 26.440 2.402 1.00 60.09 261 ASP A CA 1
ATOM 2057 C C . ASP A 1 261 ? -15.549 27.959 2.192 1.00 60.09 261 ASP A C 1
ATOM 2059 O O . ASP A 1 261 ? -16.646 28.503 2.072 1.00 60.09 261 ASP A O 1
ATOM 2063 N N . VAL A 1 262 ? -14.409 28.638 2.012 1.00 58.81 262 VAL A N 1
ATOM 2064 C CA . VAL A 1 262 ? -14.367 30.089 1.744 1.00 58.81 262 VAL A CA 1
ATOM 2065 C C . VAL A 1 262 ? -15.063 30.465 0.427 1.00 58.81 262 VAL A C 1
ATOM 2067 O O . VAL A 1 262 ? -15.719 31.501 0.358 1.00 58.81 262 VAL A O 1
ATOM 2070 N N . LEU A 1 263 ? -14.961 29.636 -0.618 1.00 58.75 263 LEU A N 1
ATOM 2071 C CA . LEU A 1 263 ? -15.654 29.861 -1.897 1.00 58.75 263 LEU A CA 1
ATOM 2072 C C . LEU A 1 263 ? -17.162 29.567 -1.823 1.00 58.75 263 LEU A C 1
ATOM 2074 O O . LEU A 1 263 ? -17.936 30.141 -2.586 1.00 58.75 263 LEU A O 1
ATOM 2078 N N . SER A 1 264 ? -17.593 28.701 -0.904 1.00 58.72 264 SER A N 1
ATOM 2079 C CA . SER A 1 264 ? -19.010 28.368 -0.703 1.00 58.72 264 SER A CA 1
ATOM 2080 C C . SER A 1 264 ? -19.767 29.430 0.109 1.00 58.72 264 SER A C 1
ATOM 2082 O O . SER A 1 264 ? -20.997 29.488 0.049 1.00 58.72 264 SER A O 1
ATOM 2084 N N . GLU A 1 265 ? -19.050 30.294 0.833 1.00 56.75 265 GLU A N 1
ATOM 2085 C CA . GLU A 1 265 ? -19.608 31.403 1.621 1.00 56.75 265 GLU A CA 1
ATOM 2086 C C . GLU A 1 265 ? -19.766 32.724 0.841 1.00 56.75 265 GLU A C 1
ATOM 2088 O O . GLU A 1 265 ? -20.204 33.727 1.415 1.00 56.75 265 GLU A O 1
ATOM 2093 N N . GLU A 1 266 ? -19.476 32.766 -0.468 1.00 50.00 266 GLU A N 1
ATOM 2094 C CA . GLU A 1 266 ? -19.695 33.987 -1.253 1.00 50.00 266 GLU A CA 1
ATOM 2095 C C . GLU A 1 266 ? -21.201 34.364 -1.249 1.00 50.00 266 GLU A C 1
ATOM 2097 O O . GLU A 1 266 ? -22.057 33.553 -1.626 1.00 50.00 266 GLU A O 1
ATOM 2102 N N . PRO A 1 267 ? -21.594 35.566 -0.774 1.00 54.41 267 PRO A N 1
ATOM 2103 C CA . PRO A 1 267 ? -22.976 35.804 -0.384 1.00 54.41 267 PRO A CA 1
ATOM 2104 C C . PRO A 1 267 ? -23.897 35.866 -1.599 1.00 54.41 267 PRO A C 1
ATOM 2106 O O . PRO A 1 267 ? -23.654 36.627 -2.539 1.00 54.41 267 PRO A O 1
ATOM 2109 N N . ARG A 1 268 ? -25.054 35.192 -1.502 1.00 53.62 268 ARG A N 1
ATOM 2110 C CA . ARG A 1 268 ? -26.267 35.574 -2.240 1.00 53.62 268 ARG A CA 1
ATOM 2111 C C . ARG A 1 268 ? -26.562 37.046 -1.948 1.00 53.62 268 ARG A C 1
ATOM 2113 O O . ARG A 1 268 ? -27.284 37.362 -1.001 1.00 53.62 268 ARG A O 1
ATOM 2120 N N . ARG A 1 269 ? -26.026 37.951 -2.765 1.00 52.19 269 ARG A N 1
ATOM 2121 C CA . ARG A 1 269 ? -26.514 39.324 -2.865 1.00 52.19 269 ARG A CA 1
ATOM 2122 C C . ARG A 1 269 ? -27.934 39.228 -3.414 1.00 52.19 269 ARG A C 1
ATOM 2124 O O . ARG A 1 269 ? -28.136 39.026 -4.608 1.00 52.19 269 ARG A O 1
ATOM 2131 N N . ARG A 1 270 ? -28.917 39.246 -2.510 1.00 46.41 270 ARG A N 1
ATOM 2132 C CA . ARG A 1 270 ? -30.314 39.484 -2.881 1.00 46.41 270 ARG A CA 1
ATOM 2133 C C . ARG A 1 270 ? -30.436 40.928 -3.401 1.00 46.41 270 ARG A C 1
ATOM 2135 O O . ARG A 1 270 ? -29.686 41.774 -2.911 1.00 46.41 270 ARG A O 1
ATOM 2142 N N . PRO A 1 271 ? -31.302 41.150 -4.405 1.00 55.78 271 PRO A N 1
ATOM 2143 C CA . PRO A 1 271 ? -31.433 42.413 -5.133 1.00 55.78 271 PRO A CA 1
ATOM 2144 C C . PRO A 1 271 ? -31.877 43.582 -4.253 1.00 55.78 271 PRO A C 1
ATOM 2146 O O . PRO A 1 271 ? -32.587 43.330 -3.251 1.00 55.78 271 PRO A O 1
#

Secondary structure (DSSP, 8-state):
--HHHHHHHHHHHHSS--TTEEGGGTEE-SS-SGGGSHHHHHHHHHHHHHHHHHHHHHHHHT--EEEEE-TTS-EEEEEPPPHHHHHHHHHHHHHHHHTTTSS--TTPPPP-HHHHHHHHHHHHHHIIIIIIIIIIIHHHHHHHHHHHHHHHHHHHHHHHHHHTTTSHHHHHHHHHHHHHHHHHHHHHHHHSTTSHHHHHHT--BTTTTB-HHHHHHHS-SS--SSHHHHTS---HHHHHHHHHHHHHHHHHHHHHHHHHHHHHT------